Protein AF-A0A563DEP9-F1 (afdb_monomer_lite)

Sequence (230 aa):
MTFEEFRKELIQRVRKTSLNQFIHLYIKAKDWGDILRAFKKTEFYEWSFNQNIIDFDLLNEIPEEEREKENYYNRKAEIKDFKGVLVLLNEAEIVLSQKEDFRCQVVMFGNSKLTAEITDKSMVELEQYHNSEANIGIKNDAFLYATQKNESKSKLISSDFATVRLILDNGSLAEVSILDESFLNSTTLWFSQLVINNPIQALSFSNLKNSINNHKVITKDKSQIIYKNE

Foldseek 3Di:
DDLVVLLVLLLVLCVVQDVDPLSVQSVPDPDPLSVLVSCVVVVCVVVCVVSVSDDLVSVVPHDPVSCVVSQEFADEDEEELDAEEHEYGANYEYEYEHEDQGEYEYEYDHQYEYEYEWEACYEYEYEEDAQYEYEYEYEHNYEYEYEYEHQ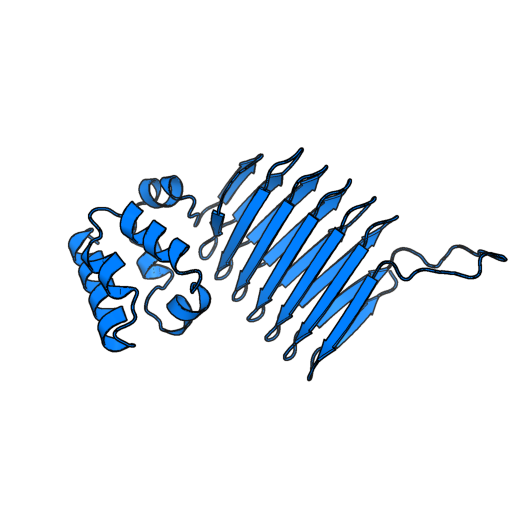YEYEYEYEDCYEYEYEAEHQYEYEYEHYDLYAYEYEYYHQYEYEYEYDDPPDDDPDDPDDDPSYDYHYDDNYYYHYDYD

Structure (mmCIF, N/CA/C/O backbone):
data_AF-A0A563DEP9-F1
#
_entry.id   AF-A0A563DEP9-F1
#
loop_
_atom_site.group_PDB
_atom_site.id
_atom_site.type_symbol
_atom_site.label_atom_id
_atom_site.label_alt_id
_atom_site.label_comp_id
_atom_site.label_asym_id
_atom_site.label_entity_id
_atom_site.label_seq_id
_atom_site.pdbx_PDB_ins_code
_atom_site.Cartn_x
_atom_site.Cartn_y
_atom_site.Cartn_z
_atom_site.occupancy
_atom_site.B_iso_or_equiv
_atom_site.auth_seq_id
_atom_site.auth_comp_id
_atom_site.auth_asym_id
_atom_site.auth_atom_id
_atom_site.pdbx_PDB_model_num
ATOM 1 N N . MET A 1 1 ? 16.771 8.338 -18.517 1.00 88.94 1 MET A N 1
ATOM 2 C CA . MET A 1 1 ? 17.376 7.193 -19.241 1.00 88.94 1 MET A CA 1
ATOM 3 C C . MET A 1 1 ? 16.451 6.763 -20.386 1.00 88.94 1 MET A C 1
ATOM 5 O O . MET A 1 1 ? 15.257 7.026 -20.297 1.00 88.94 1 MET A O 1
ATOM 9 N N . THR A 1 2 ? 16.933 6.134 -21.467 1.00 92.88 2 THR A N 1
ATOM 10 C CA . THR A 1 2 ? 16.030 5.527 -22.476 1.00 92.88 2 THR A CA 1
ATOM 11 C C . THR A 1 2 ? 15.436 4.200 -21.981 1.00 92.88 2 THR A C 1
ATOM 13 O O . THR A 1 2 ? 15.994 3.557 -21.093 1.00 92.88 2 THR A O 1
ATOM 16 N N . PHE A 1 3 ? 14.333 3.739 -22.585 1.00 92.44 3 PHE A N 1
ATOM 17 C CA . PHE A 1 3 ? 13.720 2.444 -22.240 1.00 92.44 3 PHE A CA 1
ATOM 18 C C . PHE A 1 3 ? 14.697 1.266 -22.369 1.00 92.44 3 PHE A C 1
ATOM 20 O O . PHE A 1 3 ? 14.787 0.417 -21.485 1.00 92.44 3 PHE A O 1
ATOM 27 N N . GLU A 1 4 ? 15.465 1.222 -23.457 1.00 93.50 4 GLU A N 1
ATOM 28 C CA . GLU A 1 4 ? 16.400 0.125 -23.717 1.00 93.50 4 GLU A CA 1
ATOM 29 C C . GLU A 1 4 ? 17.573 0.094 -22.733 1.00 93.50 4 GLU A C 1
ATOM 31 O O . GLU A 1 4 ? 17.999 -0.983 -22.312 1.00 93.50 4 GLU A O 1
ATOM 36 N N . GLU A 1 5 ? 18.091 1.261 -22.346 1.00 93.00 5 GLU A N 1
ATOM 37 C CA . GLU A 1 5 ? 19.121 1.376 -21.308 1.00 93.00 5 GLU A CA 1
ATOM 38 C C . GLU A 1 5 ? 18.583 0.913 -19.954 1.00 93.00 5 GLU A C 1
ATOM 40 O O . GLU A 1 5 ? 19.212 0.078 -19.303 1.00 93.00 5 GLU A O 1
ATOM 45 N N . PHE A 1 6 ? 17.381 1.363 -19.588 1.00 92.50 6 PHE A N 1
ATOM 46 C CA . PHE A 1 6 ? 16.720 0.972 -18.347 1.00 92.50 6 PHE A CA 1
ATOM 47 C C . PHE A 1 6 ? 16.506 -0.536 -18.278 1.00 92.50 6 PHE A C 1
ATOM 49 O O . PHE A 1 6 ? 16.866 -1.196 -17.302 1.00 92.50 6 PHE A O 1
ATOM 56 N N . ARG A 1 7 ? 15.944 -1.110 -19.345 1.00 92.38 7 ARG A N 1
ATOM 57 C CA . ARG A 1 7 ? 15.670 -2.543 -19.428 1.00 92.38 7 ARG A CA 1
ATOM 58 C C . ARG A 1 7 ? 16.957 -3.352 -19.284 1.00 92.38 7 ARG A C 1
ATOM 60 O O . ARG A 1 7 ? 16.972 -4.363 -18.583 1.00 92.38 7 ARG A O 1
ATOM 67 N N . LYS A 1 8 ? 18.048 -2.915 -19.923 1.00 92.25 8 LYS A N 1
ATOM 68 C CA . LYS A 1 8 ? 19.362 -3.563 -19.802 1.00 92.25 8 LYS A CA 1
ATOM 69 C C . LYS A 1 8 ? 19.910 -3.479 -18.382 1.00 92.25 8 LYS A C 1
ATOM 71 O O . LYS A 1 8 ? 20.387 -4.502 -17.894 1.00 92.25 8 LYS A O 1
ATOM 76 N N . GLU A 1 9 ? 19.829 -2.321 -17.734 1.00 91.56 9 GLU A N 1
ATOM 77 C CA . GLU A 1 9 ? 20.261 -2.133 -16.344 1.00 91.56 9 GLU A CA 1
ATOM 78 C C . GLU A 1 9 ? 19.504 -3.079 -15.401 1.00 91.56 9 GLU A C 1
ATOM 80 O O . GLU A 1 9 ? 20.117 -3.862 -14.674 1.00 91.56 9 GLU A O 1
ATOM 85 N N . LEU A 1 10 ? 18.173 -3.118 -15.502 1.00 88.19 10 LEU A N 1
ATOM 86 C CA . LEU A 1 10 ? 17.335 -4.007 -14.699 1.00 88.19 10 LEU A CA 1
ATOM 87 C C . LEU A 1 10 ? 17.695 -5.487 -14.910 1.00 88.19 10 LEU A C 1
ATOM 89 O O . LEU A 1 10 ? 17.900 -6.230 -13.950 1.00 88.19 10 LEU A O 1
ATOM 93 N N . ILE A 1 11 ? 17.841 -5.921 -16.167 1.00 88.62 11 ILE A N 1
ATOM 94 C CA . ILE A 1 11 ? 18.264 -7.292 -16.492 1.00 88.62 11 ILE A CA 1
ATOM 95 C C . ILE A 1 11 ? 19.644 -7.590 -15.895 1.00 88.62 11 ILE A C 1
ATOM 97 O O . ILE A 1 11 ? 19.859 -8.686 -15.375 1.00 88.62 11 ILE A O 1
ATOM 101 N N . GLN A 1 12 ? 20.589 -6.648 -15.954 1.00 89.31 12 GLN A N 1
ATOM 102 C CA . GLN A 1 12 ? 21.913 -6.831 -15.360 1.00 89.31 12 GLN A CA 1
ATOM 103 C C . GLN A 1 12 ? 21.845 -6.993 -13.842 1.00 89.31 12 GLN A C 1
ATOM 105 O O . GLN A 1 12 ? 22.517 -7.882 -13.316 1.00 89.31 12 GLN A O 1
ATOM 110 N N . ARG A 1 13 ? 21.028 -6.193 -13.149 1.00 88.75 13 ARG A N 1
ATOM 111 C CA . ARG A 1 13 ? 20.818 -6.316 -11.699 1.00 88.75 13 ARG A CA 1
ATOM 112 C C . ARG A 1 13 ? 20.231 -7.677 -11.339 1.00 88.75 13 ARG A C 1
ATOM 114 O O . ARG A 1 13 ? 20.831 -8.399 -10.548 1.00 88.75 13 ARG A O 1
ATOM 121 N N . VAL A 1 14 ? 19.157 -8.098 -12.017 1.00 84.12 14 VAL A N 1
ATOM 122 C CA . VAL A 1 14 ? 18.556 -9.430 -11.812 1.00 84.12 14 VAL A CA 1
ATOM 123 C C . VAL A 1 14 ? 19.595 -10.538 -12.014 1.00 84.12 14 VAL A C 1
ATOM 125 O O . VAL A 1 14 ? 19.742 -11.398 -11.151 1.00 84.12 14 VAL A O 1
ATOM 128 N N . ARG A 1 15 ? 20.372 -10.500 -13.110 1.00 84.50 15 ARG A N 1
ATOM 129 C CA . ARG A 1 15 ? 21.404 -11.516 -13.404 1.00 84.50 15 ARG A CA 1
ATOM 130 C C . ARG A 1 15 ? 22.455 -11.658 -12.304 1.00 84.50 15 ARG A C 1
ATOM 132 O O . ARG A 1 15 ? 22.982 -12.756 -12.147 1.00 84.50 15 ARG A O 1
ATOM 139 N N . LYS A 1 16 ? 22.794 -10.572 -11.604 1.00 82.88 16 LYS A N 1
ATOM 140 C CA . LYS A 1 16 ? 23.831 -10.559 -10.560 1.00 82.88 16 LYS A CA 1
ATOM 141 C C . LYS A 1 16 ? 23.332 -11.082 -9.212 1.00 82.88 16 LYS A C 1
ATOM 143 O O . LYS A 1 16 ? 24.143 -11.598 -8.453 1.00 82.88 16 LYS A O 1
ATOM 148 N N . THR A 1 17 ? 22.036 -10.979 -8.927 1.00 76.31 17 THR A N 1
ATOM 149 C CA . THR A 1 17 ? 21.458 -11.418 -7.648 1.00 76.31 17 THR A CA 1
ATOM 150 C C . THR A 1 17 ? 21.131 -12.914 -7.653 1.00 76.31 17 THR A C 1
ATOM 152 O O . THR A 1 17 ? 21.587 -13.673 -6.806 1.00 76.31 17 THR A O 1
ATOM 155 N N . SER A 1 18 ? 20.319 -13.356 -8.610 1.00 62.66 18 SER A N 1
ATOM 156 C CA . SER A 1 18 ? 20.005 -14.763 -8.882 1.00 62.66 18 SER A CA 1
ATOM 157 C C . SER A 1 18 ? 19.292 -14.814 -10.229 1.00 62.66 18 SER A C 1
ATOM 159 O O . SER A 1 18 ? 18.571 -13.876 -10.570 1.00 62.66 18 SER A O 1
ATOM 161 N N . LEU A 1 19 ? 19.454 -15.890 -11.010 1.00 56.75 19 LEU A N 1
ATOM 162 C CA . LEU A 1 19 ? 18.659 -16.084 -12.228 1.00 56.75 19 LEU A CA 1
ATOM 163 C C . LEU A 1 19 ? 17.216 -16.431 -11.823 1.00 56.75 19 LEU A C 1
ATOM 165 O O . LEU A 1 19 ? 16.771 -17.570 -11.915 1.00 56.75 19 LEU A O 1
ATOM 169 N N . ASN A 1 20 ? 16.517 -15.443 -11.270 1.00 64.50 20 ASN A N 1
ATOM 170 C CA . ASN A 1 20 ? 15.168 -15.579 -10.777 1.00 64.50 20 ASN A CA 1
ATOM 171 C C . ASN A 1 20 ? 14.257 -15.858 -11.979 1.00 64.50 20 ASN A C 1
ATOM 173 O O . ASN A 1 20 ? 14.447 -15.301 -13.068 1.00 64.50 20 ASN A O 1
ATOM 177 N N . GLN A 1 21 ? 13.245 -16.700 -11.767 1.00 64.38 21 GLN A N 1
ATOM 178 C CA . GLN A 1 21 ? 12.169 -16.953 -12.715 1.00 64.38 21 GLN A CA 1
ATOM 179 C C . GLN A 1 21 ? 11.589 -15.670 -13.323 1.00 64.38 21 GLN A C 1
ATOM 181 O O . GLN A 1 21 ? 11.042 -15.757 -14.404 1.00 64.38 21 GLN A O 1
ATOM 186 N N . PHE A 1 22 ? 11.742 -14.482 -12.733 1.00 71.56 22 PHE A N 1
ATOM 187 C CA . PHE A 1 22 ? 11.200 -13.230 -13.276 1.00 71.56 22 PHE A CA 1
ATOM 188 C C . PHE A 1 22 ? 12.046 -12.535 -14.351 1.00 71.56 22 PHE A C 1
ATOM 190 O O . PHE A 1 22 ? 11.532 -11.648 -15.030 1.00 71.56 22 PHE A O 1
ATOM 197 N N . ILE A 1 23 ? 13.301 -12.943 -14.589 1.00 78.69 23 ILE A N 1
ATOM 198 C CA . ILE A 1 23 ? 14.158 -12.284 -15.597 1.00 78.69 23 ILE A CA 1
ATOM 199 C C . ILE A 1 23 ? 13.527 -12.282 -16.998 1.00 78.69 23 ILE A C 1
ATOM 201 O O . ILE A 1 23 ? 13.671 -11.322 -17.755 1.00 78.69 23 ILE A O 1
ATOM 205 N N . HIS A 1 24 ? 12.781 -13.340 -17.336 1.00 81.94 24 HIS A N 1
ATOM 206 C CA . HIS A 1 24 ? 12.133 -13.459 -18.638 1.00 81.94 24 HIS A CA 1
ATOM 207 C C . HIS A 1 24 ? 11.036 -12.407 -18.854 1.00 81.94 24 HIS A C 1
ATOM 209 O O . HIS A 1 24 ? 10.757 -12.085 -20.008 1.00 81.94 24 HIS A O 1
ATOM 215 N N . LEU A 1 25 ? 10.421 -11.881 -17.783 1.00 83.50 25 LEU A N 1
ATOM 216 C CA . LEU A 1 25 ? 9.420 -10.816 -17.878 1.00 83.50 25 LEU A CA 1
ATOM 217 C C . LEU A 1 25 ? 10.082 -9.532 -18.382 1.00 83.50 25 LEU A C 1
ATOM 219 O O . LEU A 1 25 ? 9.624 -8.941 -19.354 1.00 83.50 25 LEU A O 1
ATOM 223 N N . TYR A 1 26 ? 11.229 -9.176 -17.802 1.00 84.88 26 TYR A N 1
ATOM 224 C CA . TYR A 1 26 ? 11.977 -7.978 -18.178 1.00 84.88 26 TYR A CA 1
ATOM 225 C C . TYR A 1 26 ? 12.649 -8.099 -19.551 1.00 84.88 26 TYR A C 1
ATOM 227 O O . TYR A 1 26 ? 12.685 -7.130 -20.301 1.00 84.88 26 TYR A O 1
ATOM 235 N N . ILE A 1 27 ? 13.120 -9.295 -19.932 1.00 86.69 27 ILE A N 1
ATOM 236 C CA . ILE A 1 27 ? 13.652 -9.549 -21.286 1.00 86.69 27 ILE A CA 1
ATOM 237 C C . ILE A 1 27 ? 12.574 -9.343 -22.360 1.00 86.69 27 ILE A C 1
ATOM 239 O O . ILE A 1 27 ? 12.874 -8.858 -23.450 1.00 86.69 27 ILE A O 1
ATOM 243 N N . LYS A 1 28 ? 11.324 -9.724 -22.072 1.00 87.94 28 LYS A N 1
ATOM 244 C CA . LYS A 1 28 ? 10.206 -9.633 -23.021 1.00 87.94 28 LYS A CA 1
ATOM 245 C C . LYS A 1 28 ? 9.500 -8.277 -23.023 1.00 87.94 28 LYS A C 1
ATOM 247 O O . LYS A 1 28 ? 8.663 -8.074 -23.900 1.00 87.94 28 LYS A O 1
ATOM 252 N N . ALA A 1 29 ? 9.827 -7.386 -22.088 1.00 90.56 29 ALA A N 1
ATOM 253 C CA . ALA A 1 29 ? 9.206 -6.074 -21.984 1.00 90.56 29 ALA A CA 1
ATOM 254 C C . ALA A 1 29 ? 9.452 -5.246 -23.252 1.00 90.56 29 ALA A C 1
ATOM 256 O O . ALA A 1 29 ? 10.594 -5.145 -23.725 1.00 90.56 29 ALA A O 1
ATOM 257 N N . LYS A 1 30 ? 8.376 -4.671 -23.792 1.00 93.38 30 LYS A N 1
ATOM 258 C CA . LYS A 1 30 ? 8.385 -3.827 -24.996 1.00 93.38 30 LYS A CA 1
ATOM 259 C C . LYS A 1 30 ? 8.212 -2.346 -24.684 1.00 93.38 30 LYS A C 1
ATOM 261 O O . LYS A 1 30 ? 8.592 -1.518 -25.505 1.00 93.38 30 LYS A O 1
ATOM 266 N N . ASP A 1 31 ? 7.646 -2.038 -23.526 1.00 93.75 31 ASP A N 1
ATOM 267 C CA . ASP A 1 31 ? 7.379 -0.685 -23.061 1.00 93.75 31 ASP A CA 1
ATOM 268 C C . ASP A 1 31 ? 7.542 -0.570 -21.536 1.00 93.75 31 ASP A C 1
ATOM 270 O O . ASP A 1 31 ? 7.814 -1.547 -20.828 1.00 93.75 31 ASP A O 1
ATOM 274 N N . TRP A 1 32 ? 7.407 0.656 -21.032 1.00 94.12 32 TRP A N 1
ATOM 275 C CA . TRP A 1 32 ? 7.464 0.963 -19.604 1.00 94.12 32 TRP A CA 1
ATOM 276 C C . TRP A 1 32 ? 6.362 0.259 -18.807 1.00 94.12 32 TRP A C 1
ATOM 278 O O . TRP A 1 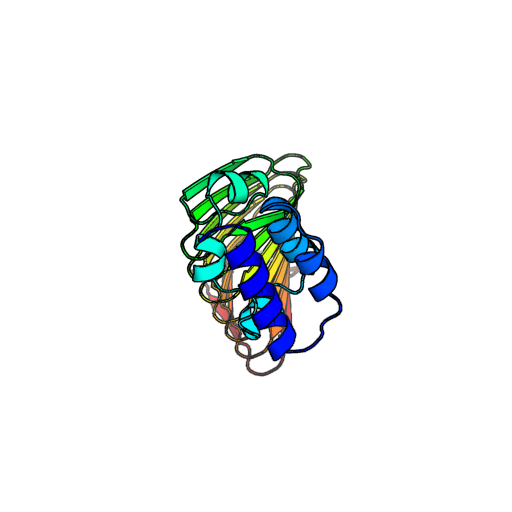32 ? 6.614 -0.219 -17.699 1.00 94.12 32 TRP A O 1
ATOM 288 N N . GLY A 1 33 ? 5.166 0.132 -19.386 1.00 92.00 33 GLY A N 1
ATOM 289 C CA . GLY A 1 33 ? 4.046 -0.566 -18.766 1.00 92.00 33 GLY A CA 1
ATOM 290 C C . GLY A 1 33 ? 4.355 -2.039 -18.490 1.00 92.00 33 GLY A C 1
ATOM 291 O O . GLY A 1 33 ? 4.058 -2.537 -17.409 1.00 92.00 33 GLY A O 1
ATOM 292 N N . ASP A 1 34 ? 5.020 -2.740 -19.411 1.00 90.75 34 ASP A N 1
ATOM 293 C CA . ASP A 1 34 ? 5.438 -4.133 -19.223 1.00 90.75 34 ASP A CA 1
ATOM 294 C C . ASP A 1 34 ? 6.375 -4.299 -18.024 1.00 90.75 34 ASP A C 1
ATOM 296 O O . ASP A 1 34 ? 6.238 -5.262 -17.268 1.00 90.75 34 ASP A O 1
ATOM 300 N N . ILE A 1 35 ? 7.302 -3.357 -17.822 1.00 89.25 35 ILE A N 1
ATOM 301 C CA . ILE A 1 35 ? 8.205 -3.348 -16.663 1.00 89.25 35 ILE A CA 1
ATOM 302 C C . ILE A 1 35 ? 7.405 -3.196 -15.365 1.00 89.25 35 ILE A C 1
ATOM 304 O O . ILE A 1 35 ? 7.578 -3.977 -14.427 1.00 89.25 35 ILE A O 1
ATOM 308 N N . LEU A 1 36 ? 6.508 -2.213 -15.318 1.00 90.00 36 LEU A N 1
ATOM 309 C CA . LEU A 1 36 ? 5.706 -1.896 -14.138 1.00 90.00 36 LEU A CA 1
ATOM 310 C C . LEU A 1 36 ? 4.710 -3.011 -13.792 1.00 90.00 36 LEU A C 1
ATOM 312 O O . LEU A 1 36 ? 4.543 -3.360 -12.620 1.00 90.00 36 LEU A O 1
ATOM 316 N N . ARG A 1 37 ? 4.085 -3.625 -14.800 1.00 88.12 37 ARG A N 1
ATOM 317 C CA . ARG A 1 37 ? 3.211 -4.794 -14.629 1.00 88.12 37 ARG A CA 1
ATOM 318 C C . ARG A 1 37 ? 3.992 -6.030 -14.206 1.00 88.12 37 ARG A C 1
ATOM 320 O O . ARG A 1 37 ? 3.499 -6.795 -13.377 1.00 88.12 37 ARG A O 1
ATOM 327 N N . ALA A 1 38 ? 5.200 -6.231 -14.740 1.00 84.50 38 ALA A N 1
ATOM 328 C CA . ALA A 1 38 ? 6.078 -7.306 -14.292 1.00 84.50 38 ALA A CA 1
ATOM 329 C C . ALA A 1 38 ? 6.384 -7.159 -12.800 1.00 84.50 38 ALA A C 1
ATOM 331 O O . ALA A 1 38 ? 6.241 -8.139 -12.073 1.00 84.50 38 ALA A O 1
ATOM 332 N N . PHE A 1 39 ? 6.697 -5.943 -12.340 1.00 82.06 39 PHE A N 1
ATOM 333 C CA . PHE A 1 39 ? 6.920 -5.670 -10.923 1.00 82.06 39 PHE A CA 1
ATOM 334 C C . PHE A 1 39 ? 5.695 -6.035 -10.071 1.00 82.06 39 PHE A C 1
ATOM 336 O O . PHE A 1 39 ? 5.834 -6.840 -9.148 1.00 82.06 39 PHE A O 1
ATOM 343 N N . LYS A 1 40 ? 4.489 -5.576 -10.451 1.00 82.94 40 LYS A N 1
ATOM 344 C CA . LYS A 1 40 ? 3.250 -5.910 -9.721 1.00 82.94 40 LYS A CA 1
ATOM 345 C C . LYS A 1 40 ? 2.990 -7.405 -9.616 1.00 82.94 40 LYS A C 1
ATOM 347 O O . LYS A 1 40 ? 2.689 -7.923 -8.548 1.00 82.94 40 LYS A O 1
ATOM 352 N N . LYS A 1 41 ? 3.121 -8.103 -10.744 1.00 75.50 41 LYS A N 1
ATOM 353 C CA . LYS A 1 41 ? 2.798 -9.527 -10.865 1.00 75.50 41 LYS A CA 1
ATOM 354 C C . LYS A 1 41 ? 3.690 -10.417 -10.007 1.00 75.50 41 LYS A C 1
ATOM 356 O O . LYS A 1 41 ? 3.327 -11.558 -9.737 1.00 75.50 41 LYS A O 1
ATOM 361 N N . THR A 1 42 ? 4.874 -9.938 -9.638 1.00 64.38 42 THR A N 1
ATOM 362 C CA . THR A 1 42 ? 5.746 -10.738 -8.788 1.00 64.38 42 THR A CA 1
ATOM 363 C C . THR A 1 42 ? 5.219 -10.844 -7.364 1.00 64.38 42 THR A C 1
ATOM 365 O O . THR A 1 42 ? 5.542 -11.834 -6.729 1.00 64.38 42 THR A O 1
ATOM 368 N N . GLU A 1 43 ? 4.463 -9.866 -6.844 1.00 64.12 43 GLU A N 1
ATOM 369 C CA . GLU A 1 43 ? 4.132 -9.750 -5.404 1.00 64.12 43 GLU A CA 1
ATOM 370 C C . GLU A 1 43 ? 5.375 -9.833 -4.478 1.00 64.12 43 GLU A C 1
ATOM 372 O O . GLU A 1 43 ? 5.285 -9.863 -3.256 1.00 64.12 43 GLU A O 1
ATOM 377 N N . PHE A 1 44 ? 6.580 -9.806 -5.058 1.00 69.56 44 PHE A N 1
ATOM 378 C CA . PHE A 1 44 ? 7.878 -9.879 -4.398 1.00 69.56 44 PHE A CA 1
ATOM 379 C C . PHE A 1 44 ? 8.477 -8.479 -4.323 1.00 69.56 44 PHE A C 1
ATOM 381 O O . PHE A 1 44 ? 9.666 -8.278 -4.596 1.00 69.56 44 PHE A O 1
ATOM 388 N N . TYR A 1 45 ? 7.643 -7.494 -3.996 1.00 77.88 45 TYR A N 1
ATOM 389 C CA . TYR A 1 45 ? 8.070 -6.106 -3.949 1.00 77.88 45 TYR A CA 1
ATOM 390 C C . TYR A 1 45 ? 9.198 -5.925 -2.928 1.00 77.88 45 TYR A C 1
ATOM 392 O O . TYR A 1 45 ? 10.282 -5.461 -3.274 1.00 77.88 45 TYR A O 1
ATOM 400 N N . GLU A 1 46 ? 8.979 -6.417 -1.706 1.00 75.12 46 GLU A N 1
ATOM 401 C CA . GLU A 1 46 ? 9.966 -6.417 -0.624 1.00 75.12 46 GLU A CA 1
ATOM 402 C C . GLU A 1 46 ? 11.277 -7.089 -1.036 1.00 75.12 46 GLU A C 1
ATOM 404 O O . GLU A 1 46 ? 12.354 -6.538 -0.834 1.00 75.12 46 GLU A O 1
ATOM 409 N N . TRP A 1 47 ? 11.206 -8.267 -1.658 1.00 79.62 47 TRP A N 1
ATOM 410 C CA . TRP A 1 47 ? 12.404 -8.974 -2.105 1.00 79.62 47 TRP A CA 1
ATOM 411 C C . TRP A 1 47 ? 13.156 -8.184 -3.181 1.00 79.62 47 TRP A C 1
ATOM 413 O O . TRP A 1 47 ? 14.374 -8.057 -3.098 1.00 79.62 47 TRP A O 1
ATOM 423 N N . SER A 1 48 ? 12.452 -7.616 -4.162 1.00 79.94 48 SER A N 1
ATOM 424 C CA . SER A 1 48 ? 13.075 -6.867 -5.262 1.00 79.94 48 SER A CA 1
ATOM 425 C C . SER A 1 48 ? 13.804 -5.617 -4.765 1.00 79.94 48 SER A C 1
ATOM 427 O O . SER A 1 48 ? 14.914 -5.346 -5.232 1.00 79.94 48 SER A O 1
ATOM 429 N N . PHE A 1 49 ? 13.217 -4.912 -3.792 1.00 80.62 49 PHE A N 1
ATOM 430 C CA . PHE A 1 49 ? 13.860 -3.793 -3.101 1.00 80.62 49 PHE A CA 1
ATOM 431 C C . PHE A 1 49 ? 15.035 -4.265 -2.234 1.00 80.62 49 PHE A C 1
ATOM 433 O O . PHE A 1 49 ? 16.142 -3.753 -2.371 1.00 80.62 49 PHE A O 1
ATOM 440 N N . ASN A 1 50 ? 14.858 -5.310 -1.420 1.00 81.31 50 ASN A N 1
ATOM 441 C CA . ASN A 1 50 ? 15.917 -5.841 -0.550 1.00 81.31 50 ASN A CA 1
ATOM 442 C C . ASN A 1 50 ? 17.128 -6.387 -1.324 1.00 81.31 50 ASN A C 1
ATOM 444 O O . ASN A 1 50 ? 18.232 -6.450 -0.789 1.00 81.31 50 ASN A O 1
ATOM 448 N N . GLN A 1 51 ? 16.932 -6.817 -2.571 1.00 82.38 51 GLN A N 1
ATOM 449 C CA . GLN A 1 51 ? 18.002 -7.295 -3.445 1.00 82.38 51 GLN A CA 1
ATOM 450 C C . GLN A 1 51 ? 18.612 -6.201 -4.338 1.00 82.38 51 GLN A C 1
ATOM 452 O O . GLN A 1 51 ? 19.446 -6.524 -5.187 1.00 82.38 51 GLN A O 1
ATOM 457 N N . ASN A 1 52 ? 18.201 -4.935 -4.188 1.00 82.88 52 ASN A N 1
ATOM 458 C CA . ASN A 1 52 ? 18.600 -3.808 -5.044 1.00 82.88 52 ASN A CA 1
ATOM 459 C C . ASN A 1 52 ? 18.364 -4.061 -6.546 1.00 82.88 52 ASN A C 1
ATOM 461 O O . ASN A 1 52 ? 19.063 -3.524 -7.409 1.00 82.88 52 ASN A O 1
ATOM 465 N N . ILE A 1 53 ? 17.388 -4.911 -6.878 1.00 83.06 53 ILE A N 1
ATOM 466 C CA . ILE A 1 53 ? 16.989 -5.149 -8.268 1.00 83.06 53 ILE A CA 1
ATOM 467 C C . ILE A 1 53 ? 16.203 -3.942 -8.766 1.00 83.06 53 ILE A C 1
ATOM 469 O O . ILE A 1 53 ? 16.446 -3.460 -9.870 1.00 83.06 53 ILE A O 1
ATOM 473 N N . ILE A 1 54 ? 15.297 -3.455 -7.922 1.00 81.50 54 ILE A N 1
ATOM 474 C CA . ILE A 1 54 ? 14.535 -2.228 -8.110 1.00 81.50 54 ILE A CA 1
ATOM 475 C C . ILE A 1 54 ? 14.842 -1.320 -6.923 1.00 81.50 54 ILE A C 1
ATOM 477 O O . ILE A 1 54 ? 14.896 -1.780 -5.786 1.00 81.50 54 ILE A O 1
ATOM 481 N N . ASP A 1 55 ? 15.040 -0.041 -7.200 1.00 86.50 55 ASP A N 1
ATOM 482 C CA . ASP A 1 55 ? 15.124 1.019 -6.203 1.00 86.50 55 ASP A CA 1
ATOM 483 C C . ASP A 1 55 ? 14.303 2.228 -6.677 1.00 86.50 55 ASP A C 1
ATOM 485 O O . ASP A 1 55 ? 13.742 2.235 -7.781 1.00 86.50 55 ASP A O 1
ATOM 489 N N . PHE A 1 56 ? 14.169 3.231 -5.809 1.00 85.50 56 PHE A N 1
ATOM 490 C CA . PHE A 1 56 ? 13.380 4.420 -6.118 1.00 85.50 56 PHE A CA 1
ATOM 491 C C . PHE A 1 56 ? 13.978 5.243 -7.252 1.00 85.50 56 PHE A C 1
ATOM 493 O O . PHE A 1 56 ? 13.217 5.735 -8.080 1.00 85.50 56 PHE A O 1
ATOM 500 N N . ASP A 1 57 ? 15.305 5.360 -7.319 1.00 86.38 57 ASP A N 1
ATOM 501 C CA . ASP A 1 57 ? 15.992 6.117 -8.368 1.00 86.38 57 ASP A CA 1
ATOM 502 C C . ASP A 1 57 ? 15.683 5.518 -9.736 1.00 86.38 57 ASP A C 1
ATOM 504 O O . ASP A 1 57 ? 15.266 6.225 -10.651 1.00 86.38 57 ASP A O 1
ATOM 508 N N . LEU A 1 58 ? 15.775 4.191 -9.842 1.00 87.31 58 LEU A N 1
ATOM 509 C CA . LEU A 1 58 ? 15.414 3.460 -11.038 1.00 87.31 58 LEU A CA 1
ATOM 510 C C . LEU A 1 58 ? 13.940 3.709 -11.372 1.00 87.31 58 LEU A C 1
ATOM 512 O O . LEU A 1 58 ? 13.651 4.208 -12.450 1.00 87.31 58 LEU A O 1
ATOM 516 N N . LEU A 1 59 ? 12.986 3.467 -10.467 1.00 88.00 59 LEU A N 1
ATOM 517 C CA . LEU A 1 59 ? 11.563 3.708 -10.776 1.00 88.00 59 LEU A CA 1
ATOM 518 C C . LEU A 1 59 ? 11.250 5.171 -11.140 1.00 88.00 59 LEU A C 1
ATOM 520 O O . LEU A 1 59 ? 10.328 5.422 -11.924 1.00 88.00 59 LEU A O 1
ATOM 524 N N . ASN A 1 60 ? 12.023 6.126 -10.625 1.00 86.69 60 ASN A N 1
ATOM 525 C CA . ASN A 1 60 ? 11.893 7.543 -10.945 1.00 86.69 60 ASN A CA 1
ATOM 526 C C . ASN A 1 60 ? 12.338 7.887 -12.381 1.00 86.69 60 ASN A C 1
ATOM 528 O O . ASN A 1 60 ? 11.806 8.840 -12.949 1.00 86.69 60 ASN A O 1
ATOM 532 N N . GLU A 1 61 ? 13.201 7.079 -13.009 1.00 90.62 61 GLU A N 1
ATOM 533 C CA . GLU A 1 61 ? 13.598 7.230 -14.423 1.00 90.62 61 GLU A CA 1
ATOM 534 C C . GLU A 1 61 ? 12.461 6.942 -15.417 1.00 90.62 61 GLU A C 1
ATOM 536 O O . GLU A 1 61 ? 12.517 7.386 -16.567 1.00 90.62 61 GLU A O 1
ATOM 541 N N . ILE A 1 62 ? 11.434 6.188 -15.007 1.00 92.44 62 ILE A N 1
ATOM 542 C CA . ILE A 1 62 ? 10.258 5.922 -15.846 1.00 92.44 62 ILE A CA 1
ATOM 543 C C . ILE A 1 62 ? 9.464 7.232 -16.010 1.00 92.44 62 ILE A C 1
ATOM 545 O O . ILE A 1 62 ? 9.280 7.948 -15.031 1.00 92.44 62 ILE A O 1
ATOM 549 N N . PRO A 1 63 ? 8.959 7.597 -17.200 1.00 93.25 63 PRO A N 1
ATOM 550 C CA . PRO A 1 63 ? 8.133 8.796 -17.335 1.00 93.25 63 PRO A CA 1
ATOM 551 C C . PRO A 1 63 ? 6.893 8.755 -16.428 1.00 93.25 63 PRO A C 1
ATOM 553 O O . PRO A 1 63 ? 6.254 7.713 -16.292 1.00 93.25 63 PRO A O 1
ATOM 556 N N . GLU A 1 64 ? 6.528 9.893 -15.832 1.00 93.38 64 GLU A N 1
ATOM 557 C CA . GLU A 1 64 ? 5.389 9.986 -14.903 1.00 93.38 64 GLU A CA 1
ATOM 558 C C . GLU A 1 64 ? 4.081 9.494 -15.532 1.00 93.38 64 GLU A C 1
ATOM 560 O O . GLU A 1 64 ? 3.388 8.671 -14.942 1.00 93.38 64 GLU A O 1
ATOM 565 N N . GLU A 1 65 ? 3.797 9.912 -16.766 1.00 93.88 65 GLU A N 1
ATOM 566 C CA . GLU A 1 65 ? 2.598 9.493 -17.498 1.00 93.88 65 GLU A CA 1
ATOM 567 C C . GLU A 1 65 ? 2.509 7.961 -17.636 1.00 93.88 65 GLU A C 1
ATOM 569 O O . GLU A 1 65 ? 1.434 7.375 -17.528 1.00 93.88 65 GLU A O 1
ATOM 574 N N . GLU A 1 66 ? 3.647 7.294 -17.829 1.00 95.31 66 GLU A N 1
ATOM 575 C CA . GLU A 1 66 ? 3.718 5.837 -17.949 1.00 95.31 66 GLU A CA 1
ATOM 576 C C . GLU A 1 66 ? 3.548 5.146 -16.590 1.00 95.31 66 GLU A C 1
ATOM 578 O O . GLU A 1 66 ? 2.887 4.111 -16.502 1.00 95.31 66 GLU A O 1
ATOM 583 N N . ARG A 1 67 ? 4.083 5.739 -15.513 1.00 94.12 67 ARG A N 1
ATOM 584 C CA . ARG A 1 67 ? 3.858 5.264 -14.140 1.00 94.12 67 ARG A CA 1
ATOM 585 C C . ARG A 1 67 ? 2.390 5.334 -13.747 1.00 94.12 67 ARG A C 1
ATOM 587 O O . ARG A 1 67 ? 1.848 4.360 -13.223 1.00 94.12 67 ARG A O 1
ATOM 594 N N . GLU A 1 68 ? 1.740 6.457 -14.018 1.00 94.38 68 GLU A N 1
ATOM 595 C CA . GLU A 1 68 ? 0.366 6.695 -13.582 1.00 94.38 68 GLU A CA 1
ATOM 596 C C . GLU A 1 68 ? -0.661 5.893 -14.378 1.00 94.38 68 GLU A C 1
ATOM 598 O O . GLU A 1 68 ? -1.632 5.420 -13.788 1.00 94.38 68 GLU A O 1
ATOM 603 N N . LYS A 1 69 ? -0.411 5.619 -15.669 1.00 94.44 69 LYS A N 1
ATOM 604 C CA . LYS A 1 69 ? -1.192 4.632 -16.446 1.00 94.44 69 LYS A CA 1
ATOM 605 C C . LYS A 1 69 ? -1.241 3.268 -15.758 1.00 94.44 69 LYS A C 1
ATOM 607 O O . LYS A 1 69 ? -2.248 2.568 -15.822 1.00 94.44 69 LYS A O 1
ATOM 612 N N . GLU A 1 70 ? -0.162 2.915 -15.067 1.00 94.50 70 GLU A N 1
ATOM 613 C CA . GLU A 1 70 ? -0.034 1.689 -14.290 1.00 94.50 70 GLU A CA 1
ATOM 614 C C . GLU A 1 70 ? -0.261 1.904 -12.788 1.00 94.50 70 GLU A C 1
ATOM 616 O O . GLU A 1 70 ? 0.029 1.010 -11.999 1.00 94.50 70 GLU A O 1
ATOM 621 N N . ASN A 1 71 ? -0.824 3.035 -12.354 1.00 95.31 71 ASN A N 1
ATOM 622 C CA . ASN A 1 71 ? -1.159 3.344 -10.957 1.00 95.31 71 ASN A CA 1
ATOM 623 C C . ASN A 1 71 ? 0.030 3.345 -9.977 1.00 95.31 71 ASN A C 1
ATOM 625 O O . ASN A 1 71 ? -0.115 2.960 -8.811 1.00 95.31 71 ASN A O 1
ATOM 629 N N . TYR A 1 72 ? 1.204 3.753 -10.453 1.00 94.81 72 TYR A N 1
ATOM 630 C CA . TYR A 1 72 ? 2.352 4.088 -9.618 1.00 94.81 72 TYR A CA 1
ATOM 631 C C . TYR A 1 72 ? 2.395 5.592 -9.389 1.00 94.81 72 TYR A C 1
ATOM 633 O O . TYR A 1 72 ? 2.384 6.363 -10.346 1.00 94.81 72 TYR A O 1
ATOM 641 N N . TYR A 1 73 ? 2.506 5.999 -8.131 1.00 95.44 73 TYR A N 1
ATOM 642 C CA . TYR A 1 73 ? 2.537 7.402 -7.739 1.00 95.44 73 TYR A CA 1
ATOM 643 C C . TYR A 1 73 ? 3.812 7.695 -6.958 1.00 95.44 73 TYR A C 1
ATOM 645 O O . TYR A 1 73 ? 4.201 6.919 -6.092 1.00 95.44 73 TYR A O 1
ATOM 653 N N . ASN A 1 74 ? 4.444 8.827 -7.253 1.00 94.00 74 ASN A N 1
ATOM 654 C CA . ASN A 1 74 ? 5.555 9.422 -6.497 1.00 94.00 74 ASN A CA 1
ATOM 655 C C . ASN A 1 74 ? 5.290 10.911 -6.203 1.00 94.00 74 ASN A C 1
ATOM 657 O O . ASN A 1 74 ? 6.204 11.688 -5.954 1.00 94.00 74 ASN A O 1
ATOM 661 N N . ARG A 1 75 ? 4.018 11.311 -6.273 1.00 93.50 75 ARG A N 1
ATOM 662 C CA . ARG A 1 75 ? 3.537 12.669 -6.032 1.00 93.50 75 ARG A CA 1
ATOM 663 C C . ARG A 1 75 ? 2.288 12.640 -5.169 1.00 93.50 75 ARG A C 1
ATOM 665 O O . ARG A 1 75 ? 1.762 11.575 -4.837 1.00 93.50 75 ARG A O 1
ATOM 672 N N . LYS A 1 76 ? 1.770 13.829 -4.870 1.00 96.94 76 LYS A N 1
ATOM 673 C CA . LYS A 1 76 ? 0.460 13.969 -4.251 1.00 96.94 76 LYS A CA 1
ATOM 674 C C . LYS A 1 76 ? -0.664 13.680 -5.248 1.00 96.94 76 LYS A C 1
ATOM 676 O O . LYS A 1 76 ? -0.660 14.246 -6.345 1.00 96.94 76 LYS A O 1
ATOM 681 N N . ALA A 1 77 ? -1.638 12.856 -4.868 1.00 96.25 77 ALA A N 1
ATOM 682 C CA . ALA A 1 77 ? -2.855 12.635 -5.651 1.00 96.25 77 ALA A CA 1
ATOM 683 C C . ALA A 1 77 ? -4.065 12.294 -4.767 1.00 96.25 77 ALA A C 1
ATOM 685 O O . ALA A 1 77 ? -3.927 11.835 -3.634 1.00 96.25 77 ALA A O 1
ATOM 686 N N . GLU A 1 78 ? -5.260 12.510 -5.312 1.00 97.94 78 GLU A N 1
ATOM 687 C CA . GLU A 1 78 ? -6.521 12.094 -4.700 1.00 97.94 78 GLU A CA 1
ATOM 688 C C . GLU A 1 78 ? -7.166 11.022 -5.571 1.00 97.94 78 GLU A C 1
ATOM 690 O O . GLU A 1 78 ? -7.287 11.189 -6.785 1.00 97.94 78 GLU A O 1
ATOM 695 N N . ILE A 1 79 ? -7.566 9.916 -4.951 1.00 97.44 79 ILE A N 1
ATOM 696 C CA . ILE A 1 79 ? -8.104 8.744 -5.635 1.00 97.44 79 ILE A CA 1
ATOM 697 C C . ILE A 1 79 ? -9.414 8.353 -4.954 1.00 97.44 79 ILE A C 1
ATOM 699 O O . ILE A 1 79 ? -9.494 8.283 -3.727 1.00 97.44 79 ILE A O 1
ATOM 703 N N . LYS A 1 80 ? -10.455 8.112 -5.752 1.00 97.88 80 LYS A N 1
ATOM 704 C CA . LYS A 1 80 ? -11.791 7.748 -5.270 1.00 97.88 80 LYS A CA 1
ATOM 705 C C . LYS A 1 80 ? -12.245 6.459 -5.925 1.00 97.88 80 LYS A C 1
ATOM 707 O O . LYS A 1 80 ? -12.068 6.316 -7.133 1.00 97.88 80 LYS A O 1
ATOM 712 N N . ASP A 1 81 ? -12.810 5.563 -5.122 1.00 96.94 81 ASP A N 1
ATOM 713 C CA . ASP A 1 81 ? -13.511 4.357 -5.562 1.00 96.94 81 ASP A CA 1
ATOM 714 C C . ASP A 1 81 ? -12.689 3.565 -6.594 1.00 96.94 81 ASP A C 1
ATOM 716 O O . ASP A 1 81 ? -13.111 3.227 -7.701 1.00 96.94 81 ASP A O 1
ATOM 720 N N . PHE A 1 82 ? -11.424 3.330 -6.251 1.00 96.94 82 PHE A N 1
ATOM 721 C CA . PHE A 1 82 ? -10.479 2.658 -7.130 1.00 96.94 82 PHE A CA 1
ATOM 722 C C . PHE A 1 82 ? -10.597 1.138 -7.012 1.00 96.94 82 PHE A C 1
ATOM 724 O O . PHE A 1 82 ? -10.725 0.608 -5.908 1.00 96.94 82 PHE A O 1
ATOM 731 N N . LYS A 1 83 ? -10.489 0.435 -8.148 1.00 96.00 83 LYS A N 1
ATOM 732 C CA . LYS A 1 83 ? -10.397 -1.032 -8.211 1.00 96.00 83 LYS A CA 1
ATOM 733 C C . LYS A 1 83 ? -9.031 -1.446 -8.758 1.00 96.00 83 LYS A C 1
ATOM 735 O O . LYS A 1 83 ? -8.654 -1.028 -9.850 1.00 96.00 83 LYS A O 1
ATOM 740 N N . GLY A 1 84 ? -8.321 -2.306 -8.028 1.00 93.44 84 GLY A N 1
ATOM 741 C CA . GLY A 1 84 ? -7.009 -2.835 -8.426 1.00 93.44 84 GLY A CA 1
ATOM 742 C C . GLY A 1 84 ? -5.898 -2.515 -7.427 1.00 93.44 84 GLY A C 1
ATOM 743 O O . GLY A 1 84 ? -6.159 -2.376 -6.236 1.00 93.44 84 GLY A O 1
ATOM 744 N N . VAL A 1 85 ? -4.660 -2.394 -7.919 1.00 94.69 85 VAL A N 1
ATOM 745 C CA . VAL A 1 85 ? -3.457 -2.179 -7.092 1.00 94.69 85 VAL A CA 1
ATOM 746 C C . VAL A 1 85 ? -2.889 -0.774 -7.297 1.00 94.69 85 VAL A C 1
ATOM 748 O O . VAL A 1 85 ? -2.463 -0.448 -8.412 1.00 94.69 85 VAL A O 1
ATOM 751 N N . LEU A 1 86 ? -2.839 0.016 -6.224 1.00 95.62 86 LEU A N 1
ATOM 752 C CA . LEU A 1 86 ? -2.139 1.299 -6.128 1.00 95.62 86 LEU A CA 1
ATOM 753 C C . LEU A 1 86 ? -0.747 1.078 -5.542 1.00 95.62 86 LEU A C 1
ATOM 755 O O . LEU A 1 86 ? -0.615 0.416 -4.515 1.00 95.62 86 LEU A O 1
ATOM 759 N N . VAL A 1 87 ? 0.282 1.654 -6.162 1.00 94.62 87 VAL A N 1
ATOM 760 C CA . VAL A 1 87 ? 1.649 1.594 -5.633 1.00 94.62 87 VAL A CA 1
ATOM 761 C C . VAL A 1 87 ? 2.151 3.000 -5.340 1.00 94.62 87 VAL A C 1
ATOM 763 O O . VAL A 1 87 ? 2.199 3.854 -6.225 1.00 94.62 87 VAL A O 1
ATOM 766 N N . LEU A 1 88 ? 2.527 3.231 -4.088 1.00 95.44 88 LEU A N 1
ATOM 767 C CA . LEU A 1 88 ? 3.036 4.496 -3.582 1.00 95.44 88 LEU A CA 1
ATOM 768 C C . LEU A 1 88 ? 4.549 4.367 -3.416 1.00 95.44 88 LEU A C 1
ATOM 770 O O . LEU A 1 88 ? 5.044 3.633 -2.558 1.00 95.44 88 LEU A O 1
ATOM 774 N N . LEU A 1 89 ? 5.278 5.065 -4.278 1.00 92.38 89 LEU A N 1
ATOM 775 C CA . LEU A 1 89 ? 6.732 5.152 -4.261 1.00 92.38 89 LEU A CA 1
ATOM 776 C C . LEU A 1 89 ? 7.193 6.213 -3.259 1.00 92.38 89 LEU A C 1
ATOM 778 O O . LEU A 1 89 ? 6.379 6.952 -2.707 1.00 92.38 89 LEU A O 1
ATOM 782 N N . ASN A 1 90 ? 8.505 6.281 -3.020 1.00 87.19 90 ASN A N 1
ATOM 783 C CA . ASN A 1 90 ? 9.092 7.208 -2.057 1.00 87.19 90 ASN A CA 1
ATOM 784 C C . ASN A 1 90 ? 8.549 8.638 -2.252 1.00 87.19 90 ASN A C 1
ATOM 786 O O . ASN A 1 90 ? 8.567 9.146 -3.369 1.00 87.19 90 ASN A O 1
ATOM 790 N N . GLU A 1 91 ? 8.064 9.243 -1.161 1.00 88.50 91 GLU A N 1
ATOM 791 C CA . GLU A 1 91 ? 7.469 10.595 -1.099 1.00 88.50 91 GLU A CA 1
ATOM 792 C C . GLU A 1 91 ? 6.075 10.773 -1.733 1.00 88.50 91 GLU A C 1
ATOM 794 O O . GLU A 1 91 ? 5.530 11.877 -1.714 1.00 88.50 91 GLU A O 1
ATOM 799 N N . ALA A 1 92 ? 5.437 9.709 -2.234 1.00 95.50 92 ALA A N 1
ATOM 800 C CA . ALA A 1 92 ? 4.040 9.782 -2.663 1.00 95.50 92 ALA A CA 1
ATOM 801 C C . ALA A 1 92 ? 3.115 10.152 -1.495 1.00 95.50 92 ALA A C 1
ATOM 803 O O . ALA A 1 92 ? 3.266 9.619 -0.398 1.00 95.50 92 ALA A O 1
ATOM 804 N N . GLU A 1 93 ? 2.111 10.994 -1.745 1.00 97.75 93 GLU A N 1
ATOM 805 C CA . GLU A 1 93 ? 1.087 11.342 -0.753 1.00 97.75 93 GLU A CA 1
ATOM 806 C C . GLU A 1 93 ? -0.308 11.128 -1.349 1.00 97.75 93 GLU A C 1
ATOM 808 O O . GLU A 1 93 ? -0.775 11.917 -2.170 1.00 97.75 93 GLU A O 1
ATOM 813 N N . ILE A 1 94 ? -0.997 10.061 -0.953 1.00 98.12 94 ILE A N 1
ATOM 814 C CA . ILE A 1 94 ? -2.325 9.749 -1.493 1.00 98.12 94 ILE A CA 1
ATOM 815 C C . ILE A 1 94 ? -3.408 10.035 -0.466 1.00 98.12 94 ILE A C 1
ATOM 817 O O . ILE A 1 94 ? -3.324 9.594 0.679 1.00 98.12 94 ILE A O 1
ATOM 821 N N . VAL A 1 95 ? -4.462 10.717 -0.912 1.00 98.50 95 VAL A N 1
ATOM 822 C CA . VAL A 1 95 ? -5.758 10.724 -0.229 1.00 98.50 95 VAL A CA 1
ATOM 823 C C . VAL A 1 95 ? -6.678 9.752 -0.961 1.00 98.50 95 VAL A C 1
ATOM 825 O O . VAL A 1 95 ? -7.004 9.961 -2.129 1.00 98.50 95 VAL A O 1
ATOM 828 N N . LEU A 1 96 ? -7.071 8.676 -0.286 1.00 98.44 96 LEU A N 1
ATOM 829 C CA . LEU A 1 96 ? -7.902 7.607 -0.825 1.00 98.44 96 LEU A CA 1
ATOM 830 C C . LEU A 1 96 ? -9.292 7.642 -0.180 1.00 98.44 96 LEU A C 1
ATOM 832 O O . LEU A 1 96 ? -9.405 7.614 1.041 1.00 98.44 96 LEU A O 1
ATOM 836 N N . SER A 1 97 ? -10.351 7.646 -0.986 1.00 98.31 97 SER A N 1
ATOM 837 C CA . SER A 1 97 ? -11.725 7.438 -0.510 1.00 98.31 97 SER A CA 1
ATOM 838 C C . SER A 1 97 ? -12.306 6.195 -1.176 1.00 98.31 97 SER A C 1
ATOM 840 O O . SER A 1 97 ? -12.251 6.082 -2.398 1.00 98.31 97 SER A O 1
ATOM 842 N N . GLN A 1 98 ? -12.813 5.256 -0.382 1.00 97.62 98 GLN A N 1
ATOM 843 C CA . GLN A 1 98 ? -13.399 3.997 -0.842 1.00 97.62 98 GLN A CA 1
ATOM 844 C C . GLN A 1 98 ? -14.777 3.818 -0.214 1.00 97.62 98 GLN A C 1
ATOM 846 O O . GLN A 1 98 ? -14.907 3.882 1.011 1.00 97.62 98 GLN A O 1
ATOM 851 N N . LYS A 1 99 ? -15.797 3.609 -1.049 1.00 97.25 99 LYS A N 1
ATOM 852 C CA . LYS A 1 99 ? -17.190 3.436 -0.615 1.00 97.25 99 LYS A CA 1
ATOM 853 C C . LYS A 1 99 ? -17.851 2.234 -1.277 1.00 97.25 99 LYS A C 1
ATOM 855 O O . LYS A 1 99 ? -17.240 1.529 -2.077 1.00 97.25 99 LYS A O 1
ATOM 860 N N . GLU A 1 100 ? -19.118 2.009 -0.941 1.00 95.06 100 GLU A N 1
ATOM 861 C CA . GLU A 1 100 ? -19.974 0.988 -1.553 1.00 95.06 100 GLU A CA 1
ATOM 862 C C . GLU A 1 100 ? -19.339 -0.409 -1.554 1.00 95.06 100 GLU A C 1
ATOM 864 O O . GLU A 1 100 ? -19.169 -0.981 -0.488 1.00 95.06 100 GLU A O 1
ATOM 869 N N . ASP A 1 101 ? -19.028 -0.987 -2.717 1.00 94.56 101 ASP A N 1
ATOM 870 C CA . ASP A 1 101 ? -18.452 -2.328 -2.860 1.00 94.56 101 ASP A CA 1
ATOM 871 C C . ASP A 1 101 ? -17.020 -2.325 -3.420 1.00 94.56 101 ASP A C 1
ATOM 873 O O . ASP A 1 101 ? -16.504 -3.372 -3.835 1.00 94.56 101 ASP A O 1
ATOM 877 N N . PHE A 1 102 ? -16.373 -1.156 -3.453 1.00 97.31 102 PHE A N 1
ATOM 878 C CA . PHE A 1 102 ? -15.061 -1.001 -4.064 1.00 97.31 102 PHE A CA 1
ATOM 879 C C . PHE A 1 102 ? -13.961 -1.686 -3.252 1.00 97.31 102 PHE A C 1
ATOM 881 O O . PHE A 1 102 ? -13.992 -1.751 -2.021 1.00 97.31 102 PHE A O 1
ATOM 888 N N . ARG A 1 103 ? -12.986 -2.250 -3.975 1.00 96.31 103 ARG A N 1
ATOM 889 C CA . ARG A 1 103 ? -11.891 -3.034 -3.399 1.00 96.31 103 ARG A CA 1
ATOM 890 C C . ARG A 1 103 ? -10.573 -2.670 -4.049 1.00 96.31 103 ARG A C 1
ATOM 892 O O . ARG A 1 103 ? -10.438 -2.802 -5.270 1.00 96.31 103 ARG A O 1
ATOM 899 N N . CYS A 1 104 ? -9.591 -2.290 -3.243 1.00 97.00 104 CYS A N 1
ATOM 900 C CA . CYS A 1 104 ? -8.243 -2.034 -3.732 1.00 97.00 104 CYS A CA 1
ATOM 901 C C . CYS A 1 104 ? -7.162 -2.578 -2.808 1.00 97.00 104 CYS A C 1
ATOM 903 O O . CYS A 1 104 ? -7.337 -2.650 -1.594 1.00 97.00 104 CYS A O 1
ATOM 905 N N . GLN A 1 105 ? -6.012 -2.870 -3.403 1.00 97.12 105 GLN A N 1
ATOM 906 C CA . GLN A 1 105 ? -4.760 -3.063 -2.691 1.00 97.12 105 GLN A CA 1
ATOM 907 C C . GLN A 1 105 ? -3.929 -1.780 -2.797 1.00 97.12 105 GLN A C 1
ATOM 909 O O . GLN A 1 105 ? -3.860 -1.167 -3.865 1.00 97.12 105 GLN A O 1
ATOM 914 N N . VAL A 1 106 ? -3.285 -1.383 -1.707 1.00 97.44 106 VAL A N 1
ATOM 915 C CA . VAL A 1 106 ? -2.345 -0.266 -1.645 1.00 97.44 106 VAL A CA 1
ATOM 916 C C . VAL A 1 106 ? -1.011 -0.802 -1.150 1.00 97.44 106 VAL A C 1
ATOM 918 O O . VAL A 1 106 ? -0.936 -1.384 -0.072 1.00 97.44 106 VAL A O 1
ATOM 921 N N . VAL A 1 107 ? 0.043 -0.599 -1.932 1.00 95.38 107 VAL A N 1
ATOM 922 C CA . VAL A 1 107 ? 1.403 -1.026 -1.592 1.00 95.38 107 VAL A CA 1
ATOM 923 C C . VAL A 1 107 ? 2.273 0.213 -1.428 1.00 95.38 107 VAL A C 1
ATOM 925 O O . VAL A 1 107 ? 2.391 1.015 -2.354 1.00 95.38 107 VAL A O 1
ATOM 928 N N . MET A 1 108 ? 2.860 0.392 -0.249 1.00 95.81 108 MET A N 1
ATOM 929 C CA . MET A 1 108 ? 3.568 1.606 0.151 1.00 95.81 108 MET A CA 1
ATOM 930 C C . MET A 1 108 ? 5.047 1.340 0.407 1.00 95.81 108 MET A C 1
ATOM 932 O O . MET A 1 108 ? 5.403 0.423 1.148 1.00 95.81 108 MET A O 1
ATOM 936 N N . PHE A 1 109 ? 5.904 2.189 -0.158 1.00 92.25 109 PHE A N 1
ATOM 937 C CA . PHE A 1 109 ? 7.354 2.120 0.006 1.00 92.25 109 PHE A CA 1
ATOM 938 C C . PHE A 1 109 ? 7.951 3.458 0.444 1.00 92.25 109 PHE A C 1
ATOM 940 O O . PHE A 1 109 ? 7.410 4.526 0.151 1.00 92.25 109 PHE A O 1
ATOM 947 N N . GLY A 1 110 ? 9.118 3.397 1.090 1.00 90.94 110 GLY A N 1
ATOM 948 C CA . GLY A 1 110 ? 9.901 4.579 1.458 1.00 90.94 110 GLY A CA 1
ATOM 949 C C . GLY A 1 110 ? 9.130 5.506 2.395 1.00 90.94 110 GLY A C 1
ATOM 950 O O . GLY A 1 110 ? 8.343 5.040 3.206 1.00 90.94 110 GLY A O 1
ATOM 951 N N . ASN A 1 111 ? 9.320 6.815 2.256 1.00 94.44 111 ASN A N 1
ATOM 952 C CA . ASN A 1 111 ? 8.638 7.837 3.058 1.00 94.44 111 ASN A CA 1
ATOM 953 C C . ASN A 1 111 ? 7.244 8.206 2.501 1.00 94.44 111 ASN A C 1
ATOM 955 O O . ASN A 1 111 ? 6.819 9.357 2.607 1.00 94.44 111 ASN A O 1
ATOM 959 N N . SER A 1 112 ? 6.559 7.276 1.826 1.00 96.75 112 SER A N 1
ATOM 960 C CA . SER A 1 112 ? 5.217 7.532 1.288 1.00 96.75 112 SER A CA 1
ATOM 961 C C . SER A 1 112 ? 4.171 7.670 2.392 1.00 96.75 112 SER A C 1
ATOM 963 O O . SER A 1 112 ? 4.292 7.080 3.469 1.00 96.75 112 SER A O 1
ATOM 965 N N . LYS A 1 113 ? 3.122 8.443 2.104 1.00 98.50 113 LYS A N 1
ATOM 966 C CA . LYS A 1 113 ? 2.014 8.712 3.014 1.00 98.50 113 LYS A CA 1
ATOM 967 C C . LYS A 1 113 ? 0.670 8.383 2.387 1.00 98.50 113 LYS A C 1
ATOM 969 O O . LYS A 1 113 ? 0.407 8.705 1.228 1.00 98.50 113 LYS A O 1
ATOM 974 N N . LEU A 1 114 ? -0.203 7.794 3.190 1.00 98.62 114 LEU A N 1
ATOM 975 C CA . LEU A 1 114 ? -1.583 7.499 2.833 1.00 98.62 114 LEU A CA 1
ATOM 976 C C . LEU A 1 114 ? -2.514 8.111 3.873 1.00 98.62 114 LEU A C 1
ATOM 978 O O . LEU A 1 114 ? -2.356 7.874 5.067 1.00 98.62 114 LEU A O 1
ATOM 982 N N . THR A 1 115 ? -3.526 8.832 3.412 1.00 98.75 115 THR A N 1
ATOM 983 C CA . THR A 1 115 ? -4.721 9.138 4.196 1.00 98.75 115 THR A CA 1
ATOM 984 C C . THR A 1 115 ? -5.891 8.430 3.534 1.00 98.75 115 THR A C 1
ATOM 986 O O . THR A 1 115 ? -6.186 8.721 2.378 1.00 98.75 115 THR A O 1
ATOM 989 N N . ALA A 1 116 ? -6.542 7.495 4.222 1.00 98.44 116 ALA A N 1
ATOM 990 C CA . ALA A 1 116 ? -7.623 6.698 3.651 1.00 98.44 116 ALA A CA 1
ATOM 991 C C . ALA A 1 116 ? -8.922 6.811 4.458 1.00 98.44 116 ALA A C 1
ATOM 993 O O . ALA A 1 116 ? -8.911 6.688 5.681 1.00 98.44 116 ALA A O 1
ATOM 994 N N . GLU A 1 117 ? -10.041 6.987 3.761 1.00 98.31 117 GLU A N 1
ATOM 995 C CA . GLU A 1 117 ? -11.393 6.822 4.297 1.00 98.31 117 GLU A CA 1
ATOM 996 C C . GLU A 1 117 ? -12.058 5.620 3.626 1.00 98.31 117 GLU A C 1
ATOM 998 O O . GLU A 1 117 ? -12.212 5.597 2.403 1.00 98.31 117 GLU A O 1
ATOM 1003 N N . ILE A 1 118 ? -12.450 4.630 4.426 1.00 98.12 118 ILE A N 1
ATOM 1004 C CA . ILE A 1 118 ? -13.019 3.360 3.967 1.00 98.12 118 ILE A CA 1
ATOM 1005 C C . ILE A 1 118 ? -14.408 3.216 4.594 1.00 98.12 118 ILE A C 1
ATOM 1007 O O . ILE A 1 118 ? -14.532 3.161 5.820 1.00 98.12 118 ILE A O 1
ATOM 1011 N N . THR A 1 119 ? -15.459 3.208 3.776 1.00 97.56 119 THR A N 1
ATOM 1012 C CA . THR A 1 119 ? -16.849 3.183 4.258 1.00 97.56 119 THR A CA 1
ATOM 1013 C C . THR A 1 119 ? -17.698 2.139 3.553 1.00 97.56 119 THR A C 1
ATOM 1015 O O . THR A 1 119 ? -17.385 1.704 2.444 1.00 97.56 119 THR A O 1
ATOM 1018 N N . ASP A 1 120 ? -18.819 1.787 4.177 1.00 95.31 120 ASP A N 1
ATOM 1019 C CA . ASP A 1 120 ? -19.805 0.843 3.647 1.00 95.31 120 ASP A CA 1
ATOM 1020 C C . ASP A 1 120 ? -19.156 -0.531 3.393 1.00 95.31 120 ASP A C 1
ATOM 1022 O O . ASP A 1 120 ? -18.232 -0.935 4.082 1.00 95.31 120 ASP A O 1
ATOM 1026 N N . LYS A 1 121 ? -19.569 -1.279 2.375 1.00 95.31 121 LYS A N 1
ATOM 1027 C CA . LYS A 1 121 ? -19.048 -2.637 2.125 1.00 95.31 121 LYS A CA 1
ATOM 1028 C C . LYS A 1 121 ? -17.691 -2.649 1.399 1.00 95.31 121 LYS A C 1
ATOM 1030 O O . LYS A 1 121 ? -17.352 -3.649 0.755 1.00 95.31 121 LYS A O 1
ATOM 1035 N N . SER A 1 122 ? -16.940 -1.548 1.456 1.00 97.25 122 SER A N 1
ATOM 1036 C CA . SER A 1 122 ? -15.660 -1.410 0.766 1.00 97.25 122 SER A CA 1
ATOM 1037 C C . SER A 1 122 ? -14.534 -2.125 1.509 1.00 97.25 122 SER A C 1
ATOM 1039 O O . SER A 1 122 ? -14.622 -2.435 2.702 1.00 97.25 122 SER A O 1
ATOM 1041 N N . MET A 1 123 ? -13.467 -2.435 0.773 1.00 97.56 123 MET A N 1
ATOM 1042 C CA . MET A 1 123 ? -12.330 -3.180 1.298 1.00 97.56 123 MET A CA 1
ATOM 1043 C C . MET A 1 123 ? -11.000 -2.607 0.824 1.00 97.56 123 MET A C 1
ATOM 1045 O O . MET A 1 123 ? -10.795 -2.385 -0.370 1.00 97.56 123 MET A O 1
ATOM 1049 N N . VAL A 1 124 ? -10.063 -2.452 1.756 1.00 98.56 124 VAL A N 1
ATOM 1050 C CA . VAL A 1 124 ? -8.675 -2.109 1.436 1.00 98.56 124 VAL A CA 1
ATOM 1051 C C . VAL A 1 124 ? -7.733 -3.174 1.972 1.00 98.56 124 VAL A C 1
ATOM 1053 O O . VAL A 1 124 ? -7.779 -3.534 3.148 1.00 98.56 124 VAL A O 1
ATOM 1056 N N . GLU A 1 125 ? -6.856 -3.656 1.100 1.00 98.12 125 GLU A N 1
ATOM 1057 C CA . GLU A 1 125 ? -5.658 -4.399 1.477 1.00 98.12 125 GLU A CA 1
ATOM 1058 C C . GLU A 1 125 ? -4.470 -3.436 1.453 1.00 98.12 125 GLU A C 1
ATOM 1060 O O . GLU A 1 125 ? -4.253 -2.741 0.468 1.00 98.12 125 GLU A O 1
ATOM 1065 N N . LEU A 1 126 ? -3.714 -3.350 2.539 1.00 97.88 126 LEU A N 1
ATOM 1066 C CA . LEU A 1 126 ? -2.607 -2.420 2.700 1.00 97.88 126 LEU A CA 1
ATOM 1067 C C . LEU A 1 126 ? -1.327 -3.185 3.029 1.00 97.88 126 LEU A C 1
ATOM 1069 O O . LEU A 1 126 ? -1.272 -3.931 4.004 1.00 97.88 126 LEU A O 1
ATOM 1073 N N . GLU A 1 127 ? -0.280 -2.944 2.253 1.00 96.12 127 GLU A N 1
ATOM 1074 C CA . GLU A 1 127 ? 1.069 -3.437 2.510 1.00 96.12 127 GLU A CA 1
ATOM 1075 C C . GLU A 1 127 ? 2.012 -2.250 2.669 1.00 96.12 127 GLU A C 1
ATOM 1077 O O . GLU A 1 127 ? 2.233 -1.487 1.730 1.00 96.12 127 GLU A O 1
ATOM 1082 N N . GLN A 1 128 ? 2.558 -2.083 3.870 1.00 95.62 128 GLN A N 1
ATOM 1083 C CA . GLN A 1 128 ? 3.508 -1.026 4.188 1.00 95.62 128 GLN A CA 1
ATOM 1084 C C . GLN A 1 128 ? 4.902 -1.601 4.380 1.00 95.62 128 GLN A C 1
ATOM 1086 O O . GLN A 1 128 ? 5.109 -2.537 5.156 1.00 95.62 128 GLN A O 1
ATOM 1091 N N . TYR A 1 129 ? 5.861 -0.976 3.709 1.00 92.56 129 TY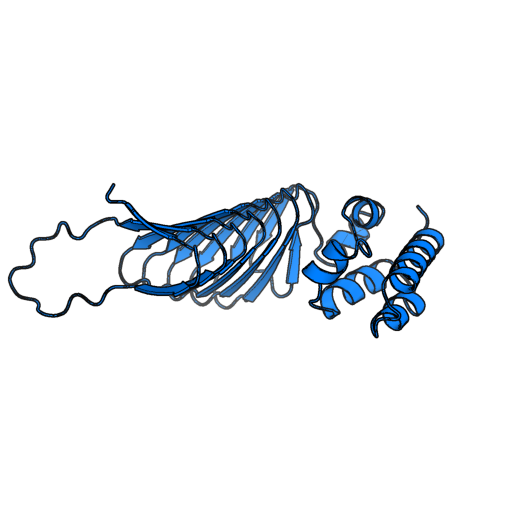R A N 1
ATOM 1092 C CA . TYR A 1 129 ? 7.276 -1.262 3.845 1.00 92.56 129 TYR A CA 1
ATOM 1093 C C . TYR A 1 129 ? 8.044 0.017 4.155 1.00 92.56 129 TYR A C 1
ATOM 1095 O O . TYR A 1 129 ? 7.686 1.107 3.697 1.00 92.56 129 TYR A O 1
ATOM 1103 N N . HIS A 1 130 ? 9.157 -0.150 4.864 1.00 89.12 130 HIS A N 1
ATOM 1104 C CA . HIS A 1 130 ? 10.077 0.925 5.239 1.00 89.12 130 HIS A CA 1
ATOM 1105 C C . HIS A 1 130 ? 9.358 2.007 6.065 1.00 89.12 130 HIS A C 1
ATOM 1107 O O . HIS A 1 130 ? 8.327 1.743 6.670 1.00 89.12 130 HIS A O 1
ATOM 1113 N N . ASN A 1 131 ? 9.860 3.240 6.062 1.00 92.38 131 ASN A N 1
ATOM 1114 C CA . ASN A 1 131 ? 9.340 4.359 6.857 1.00 92.38 131 ASN A CA 1
ATOM 1115 C C . ASN A 1 131 ? 8.000 4.943 6.352 1.00 92.38 131 ASN A C 1
ATOM 1117 O O . ASN A 1 131 ? 7.753 6.138 6.511 1.00 92.38 131 ASN A O 1
ATOM 1121 N N . SER A 1 132 ? 7.150 4.139 5.710 1.00 96.69 132 SER A N 1
ATOM 1122 C CA . SER A 1 132 ? 5.876 4.605 5.159 1.00 96.69 132 SER A CA 1
ATOM 1123 C C . SER A 1 132 ? 4.848 4.829 6.265 1.00 96.69 132 SER A C 1
ATOM 1125 O O . SER A 1 132 ? 4.839 4.125 7.278 1.00 96.69 132 SER A O 1
ATOM 1127 N N . GLU A 1 133 ? 3.962 5.806 6.071 1.00 98.38 133 GLU A N 1
ATOM 1128 C CA . GLU A 1 133 ? 3.006 6.247 7.091 1.00 98.38 133 GLU A CA 1
ATOM 1129 C C . GLU A 1 133 ? 1.562 6.234 6.570 1.00 98.38 133 GLU A C 1
ATOM 1131 O O . GLU A 1 133 ? 1.266 6.799 5.519 1.00 98.38 133 GLU A O 1
ATOM 1136 N N . ALA A 1 134 ? 0.633 5.633 7.316 1.00 98.62 134 ALA A N 1
ATOM 1137 C CA . ALA A 1 134 ? -0.781 5.574 6.937 1.00 98.62 134 ALA A CA 1
ATOM 1138 C C . ALA A 1 134 ? -1.707 6.109 8.041 1.00 98.62 134 ALA A C 1
ATOM 1140 O O . ALA A 1 134 ? -1.625 5.680 9.187 1.00 98.62 134 ALA A O 1
ATOM 1141 N N . ASN A 1 135 ? -2.632 7.000 7.695 1.00 98.56 135 ASN A N 1
ATOM 1142 C CA . ASN A 1 135 ? -3.727 7.453 8.554 1.00 98.56 135 ASN A CA 1
ATOM 1143 C C . ASN A 1 135 ? -5.049 6.964 7.958 1.00 98.56 135 ASN A C 1
ATOM 1145 O O . ASN A 1 135 ? -5.387 7.335 6.836 1.00 98.56 135 ASN A O 1
ATOM 1149 N N . ILE A 1 136 ? -5.790 6.122 8.676 1.00 98.50 136 ILE A N 1
ATOM 1150 C CA . ILE A 1 136 ? -6.953 5.426 8.117 1.00 98.50 136 ILE A CA 1
ATOM 1151 C C . ILE A 1 136 ? -8.163 5.593 9.028 1.00 98.50 136 ILE A C 1
ATOM 1153 O O . ILE A 1 136 ? -8.117 5.229 10.203 1.00 98.50 136 ILE A O 1
ATOM 1157 N N . GLY A 1 137 ? -9.250 6.109 8.463 1.00 97.81 137 GLY A N 1
ATOM 1158 C CA . GLY A 1 137 ? -10.585 6.043 9.043 1.00 97.81 137 GLY A CA 1
ATOM 1159 C C . GLY A 1 137 ? -11.388 4.933 8.372 1.00 97.81 137 GLY A C 1
ATOM 1160 O O . GLY A 1 137 ? -11.508 4.916 7.147 1.00 97.81 137 GLY A O 1
ATOM 1161 N N . ILE A 1 138 ? -11.947 4.019 9.162 1.00 97.31 138 ILE A N 1
ATOM 1162 C CA . ILE A 1 138 ? -12.785 2.920 8.677 1.00 97.31 138 ILE A CA 1
ATOM 1163 C C . ILE A 1 138 ? -14.105 2.855 9.451 1.00 97.31 138 ILE A C 1
ATOM 1165 O O . ILE A 1 138 ? -14.112 2.949 10.676 1.00 97.31 138 ILE A O 1
ATOM 1169 N N . LYS A 1 139 ? -15.224 2.720 8.733 1.00 95.19 139 LYS A N 1
ATOM 1170 C CA . LYS A 1 139 ? -16.575 2.696 9.319 1.00 95.19 139 LYS A CA 1
ATOM 1171 C C . LYS A 1 139 ? -17.578 1.914 8.471 1.00 95.19 139 LYS A C 1
ATOM 1173 O O . LYS A 1 139 ? -17.316 1.666 7.300 1.00 95.19 139 LYS A O 1
ATOM 1178 N N . ASN A 1 140 ? -18.750 1.624 9.037 1.00 89.94 140 ASN A N 1
ATOM 1179 C CA . ASN A 1 140 ? -19.919 1.015 8.377 1.00 89.94 140 ASN A CA 1
ATOM 1180 C C . ASN A 1 140 ? -19.619 -0.279 7.593 1.00 89.94 140 ASN A C 1
ATOM 1182 O O . ASN A 1 140 ? -19.433 -0.186 6.396 1.00 89.94 140 ASN A O 1
ATOM 1186 N N . ASP A 1 141 ? -19.616 -1.475 8.189 1.00 92.69 141 ASP A N 1
ATOM 1187 C CA . ASP A 1 141 ? -19.391 -2.775 7.497 1.00 92.69 141 ASP A CA 1
ATOM 1188 C C . ASP A 1 141 ? -18.074 -2.919 6.688 1.00 92.69 141 ASP A C 1
ATOM 1190 O O . ASP A 1 141 ? -17.829 -3.968 6.082 1.00 92.69 141 ASP A O 1
ATOM 1194 N N . ALA A 1 142 ? -17.215 -1.899 6.674 1.00 97.38 142 ALA A N 1
ATOM 1195 C CA . ALA A 1 142 ? -15.995 -1.882 5.884 1.00 97.38 142 ALA A CA 1
ATOM 1196 C C . ALA A 1 142 ? -14.934 -2.845 6.418 1.00 97.38 142 ALA A C 1
ATOM 1198 O O . ALA A 1 142 ? -14.887 -3.169 7.611 1.00 97.38 142 ALA A O 1
ATOM 1199 N N . PHE A 1 143 ? -14.020 -3.249 5.531 1.00 97.81 143 PHE A N 1
ATOM 1200 C CA . PHE A 1 143 ? -12.927 -4.157 5.869 1.00 97.81 143 PHE A CA 1
ATOM 1201 C C . PHE A 1 143 ? -11.544 -3.585 5.531 1.00 97.81 143 PHE A C 1
ATOM 1203 O O . PHE A 1 143 ? -11.273 -3.188 4.398 1.00 97.81 143 PHE A O 1
ATOM 1210 N N . LEU A 1 144 ? -10.629 -3.622 6.501 1.00 98.19 144 LEU A N 1
ATOM 1211 C CA . LEU A 1 144 ? -9.208 -3.341 6.295 1.00 98.19 144 LEU A CA 1
ATOM 1212 C C . LEU A 1 144 ? -8.385 -4.588 6.601 1.00 98.19 144 LEU A C 1
ATOM 1214 O O . LEU A 1 144 ? -8.451 -5.127 7.704 1.00 98.19 144 LEU A O 1
ATOM 1218 N N . TYR A 1 145 ? -7.544 -4.994 5.656 1.00 98.19 145 TYR A N 1
ATOM 1219 C CA . TYR A 1 145 ? -6.437 -5.912 5.898 1.00 98.19 145 TYR A CA 1
ATOM 1220 C C . TYR A 1 145 ? -5.127 -5.155 5.745 1.00 98.19 145 TYR A C 1
ATOM 1222 O O . TYR A 1 145 ? -4.827 -4.693 4.655 1.00 98.19 145 TYR A O 1
ATOM 1230 N N . ALA A 1 146 ? -4.334 -5.036 6.803 1.00 97.81 146 ALA A N 1
ATOM 1231 C CA . ALA A 1 146 ? -3.073 -4.310 6.768 1.00 97.81 146 ALA A CA 1
ATOM 1232 C C . ALA A 1 146 ? -1.903 -5.189 7.223 1.00 97.81 146 ALA A C 1
ATOM 1234 O O . ALA A 1 146 ? -1.972 -5.847 8.262 1.00 97.81 146 ALA A O 1
ATOM 1235 N N . THR A 1 147 ? -0.815 -5.169 6.457 1.00 96.75 147 THR A N 1
ATOM 1236 C CA . THR A 1 147 ? 0.488 -5.736 6.814 1.00 96.75 147 THR A CA 1
ATOM 1237 C C . THR A 1 147 ? 1.520 -4.617 6.848 1.00 96.75 147 THR A C 1
ATOM 1239 O O . THR A 1 147 ? 1.638 -3.854 5.894 1.00 96.75 147 THR A O 1
ATOM 1242 N N . GLN A 1 148 ? 2.263 -4.518 7.945 1.00 95.88 148 GLN A N 1
ATOM 1243 C CA . GLN A 1 148 ? 3.219 -3.446 8.211 1.00 95.88 148 GLN A CA 1
ATOM 1244 C C . GLN A 1 148 ? 4.579 -4.034 8.543 1.00 95.88 148 GLN A C 1
ATOM 1246 O O . GLN A 1 148 ? 4.668 -4.952 9.359 1.00 95.88 148 GLN A O 1
ATOM 1251 N N . LYS A 1 149 ? 5.625 -3.517 7.898 1.00 93.12 149 LYS A N 1
ATOM 1252 C CA . LYS A 1 149 ? 6.995 -4.003 8.037 1.00 93.12 149 LYS A CA 1
ATOM 1253 C C . LYS A 1 149 ? 8.004 -2.864 8.035 1.00 93.12 149 LYS A C 1
ATOM 1255 O O . LYS A 1 149 ? 7.791 -1.830 7.409 1.00 93.12 149 LYS A O 1
ATOM 1260 N N . ASN A 1 150 ? 9.175 -3.136 8.606 1.00 90.19 150 ASN A N 1
ATOM 1261 C CA . ASN A 1 150 ? 10.390 -2.329 8.458 1.00 90.19 150 ASN A CA 1
ATOM 1262 C C . ASN A 1 150 ? 10.188 -0.877 8.924 1.00 90.19 150 ASN A C 1
ATOM 1264 O O . ASN A 1 150 ? 10.362 0.044 8.138 1.00 90.19 150 ASN A O 1
ATOM 1268 N N . GLU A 1 151 ? 9.818 -0.680 10.191 1.00 91.88 151 GLU A N 1
ATOM 1269 C CA . GLU A 1 151 ? 9.629 0.653 10.806 1.00 91.88 151 GLU A CA 1
ATOM 1270 C C . GLU A 1 151 ? 8.454 1.488 10.249 1.00 91.88 151 GLU A C 1
ATOM 1272 O O . GLU A 1 151 ? 8.289 2.654 10.618 1.00 91.88 151 GLU A O 1
ATOM 1277 N N . SER A 1 152 ? 7.583 0.891 9.427 1.00 96.44 152 SER A N 1
ATOM 1278 C CA . SER A 1 152 ? 6.367 1.550 8.939 1.00 96.44 152 SER A CA 1
ATOM 1279 C C . SER A 1 152 ? 5.418 1.906 10.078 1.00 96.44 152 SER A C 1
ATOM 1281 O O . SER A 1 152 ? 5.329 1.175 11.074 1.00 96.44 152 SER A O 1
ATOM 1283 N N . LYS A 1 153 ? 4.651 2.984 9.902 1.00 97.94 153 LYS A N 1
ATOM 1284 C CA . LYS A 1 153 ? 3.748 3.508 10.929 1.00 97.94 153 LYS A CA 1
ATOM 1285 C C . LYS A 1 153 ? 2.317 3.617 10.438 1.00 97.94 153 LYS A C 1
ATOM 1287 O O . LYS A 1 153 ? 2.062 3.923 9.273 1.00 97.94 153 LYS A O 1
ATOM 1292 N N . SER A 1 154 ? 1.368 3.443 11.348 1.00 97.81 154 SER A N 1
ATOM 1293 C CA . SER A 1 154 ? -0.028 3.752 11.061 1.00 97.81 154 SER A CA 1
ATOM 1294 C C . SER A 1 154 ? -0.795 4.312 12.248 1.00 97.81 154 SER A C 1
ATOM 1296 O O . SER A 1 154 ? -0.492 4.009 13.403 1.00 97.81 154 SER A O 1
ATOM 1298 N N . LYS A 1 155 ? -1.823 5.100 11.936 1.00 97.81 155 LYS A N 1
ATOM 1299 C CA . LYS A 1 155 ? -2.897 5.483 12.850 1.00 97.81 155 LYS A CA 1
ATOM 1300 C C . LYS A 1 155 ? -4.226 5.042 12.261 1.00 97.81 155 LYS A C 1
ATOM 1302 O O . LYS A 1 155 ? -4.545 5.399 11.128 1.00 97.81 155 LYS A O 1
ATOM 1307 N N . LEU A 1 156 ? -4.988 4.270 13.022 1.00 96.81 156 LEU A N 1
ATOM 1308 C CA . LEU A 1 156 ? -6.240 3.661 12.592 1.00 96.81 156 LEU A CA 1
ATOM 1309 C C . LEU A 1 156 ? -7.360 4.095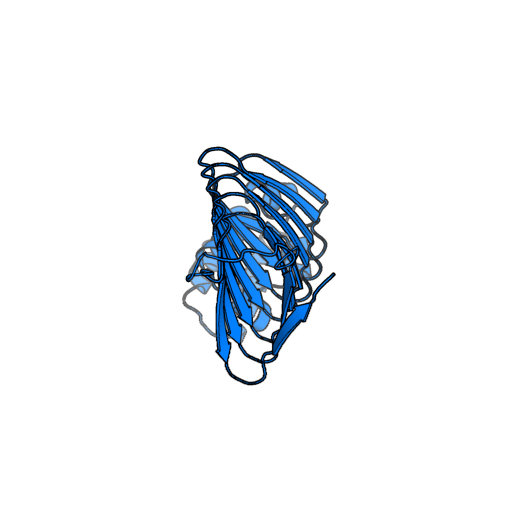 13.539 1.00 96.81 156 LEU A C 1
ATOM 1311 O O . LEU A 1 156 ? -7.240 3.942 14.752 1.00 96.81 156 LEU A O 1
ATOM 1315 N N . ILE A 1 157 ? -8.455 4.607 12.988 1.00 95.56 157 ILE A N 1
ATOM 1316 C CA . ILE A 1 157 ? -9.694 4.863 13.726 1.00 95.56 157 ILE A CA 1
ATOM 1317 C C . ILE A 1 157 ? -10.778 4.009 13.085 1.00 95.56 157 ILE A C 1
ATOM 1319 O O . ILE A 1 157 ? -11.059 4.158 11.897 1.00 95.56 157 ILE A O 1
ATOM 1323 N N . SER A 1 158 ? -11.359 3.112 13.873 1.00 93.25 158 SER A N 1
ATOM 1324 C CA . SER A 1 158 ? -12.390 2.173 13.445 1.00 93.25 158 SER A CA 1
ATOM 1325 C C . SER A 1 158 ? -13.670 2.422 14.234 1.00 93.25 158 SER A C 1
ATOM 1327 O O . SER A 1 158 ? -13.603 2.507 15.457 1.00 93.25 158 SER A O 1
ATOM 1329 N N . SER A 1 159 ? -14.814 2.544 13.562 1.00 92.00 159 SER A N 1
ATOM 1330 C CA . SER A 1 159 ? -16.130 2.741 14.192 1.00 92.00 159 SER A CA 1
ATOM 1331 C C . SER A 1 159 ? -17.218 1.889 13.545 1.00 92.00 159 SER A C 1
ATOM 1333 O O . SER A 1 159 ? -17.000 1.270 12.499 1.00 92.00 159 SER A O 1
ATOM 1335 N N . ASP A 1 160 ? -18.401 1.871 14.163 1.00 88.50 160 ASP A N 1
ATOM 1336 C CA . ASP A 1 160 ? -19.559 1.091 13.705 1.00 88.50 160 ASP A CA 1
ATOM 1337 C C . ASP A 1 160 ? -19.216 -0.404 13.540 1.00 88.50 160 ASP A C 1
ATOM 1339 O O . ASP A 1 160 ? -18.352 -0.914 14.237 1.00 88.50 160 ASP A O 1
ATOM 1343 N N . PHE A 1 161 ? -19.854 -1.140 12.627 1.00 90.06 161 PHE A N 1
ATOM 1344 C CA . PHE A 1 161 ? -19.593 -2.575 12.405 1.00 90.06 161 PHE A CA 1
ATOM 1345 C C . PHE A 1 161 ? -18.341 -2.858 11.532 1.00 90.06 161 PHE A C 1
ATOM 1347 O O . PHE A 1 161 ? -18.273 -3.846 10.799 1.00 90.06 161 PHE A O 1
ATOM 1354 N N . ALA A 1 162 ? -17.342 -1.969 11.551 1.00 94.12 162 ALA A N 1
ATOM 1355 C CA . ALA A 1 162 ? -16.115 -2.125 10.767 1.00 94.12 162 ALA A CA 1
ATOM 1356 C C . ALA A 1 162 ? -15.219 -3.263 11.283 1.00 94.12 162 ALA A C 1
ATOM 1358 O O . ALA A 1 162 ? -15.177 -3.565 12.475 1.00 94.12 162 ALA A O 1
ATOM 1359 N N . THR A 1 163 ? -14.441 -3.873 10.386 1.00 95.31 163 THR A N 1
ATOM 1360 C CA . THR A 1 163 ? -13.493 -4.938 10.733 1.00 95.31 163 THR A CA 1
ATOM 1361 C C . THR A 1 163 ? -12.080 -4.607 10.265 1.00 95.31 163 THR A C 1
ATOM 1363 O O . THR A 1 163 ? -11.829 -4.360 9.086 1.00 95.31 163 THR A O 1
ATOM 1366 N N . VAL A 1 164 ? -11.126 -4.692 11.190 1.00 96.50 164 VAL A N 1
ATOM 1367 C CA . VAL A 1 164 ? -9.699 -4.488 10.940 1.00 96.50 164 VAL A CA 1
ATOM 1368 C C . VAL A 1 164 ? -8.935 -5.774 11.217 1.00 96.50 164 VAL A C 1
ATOM 1370 O O . VAL A 1 164 ? -8.979 -6.329 12.315 1.00 96.50 164 VAL A O 1
ATOM 1373 N N . ARG A 1 165 ? -8.161 -6.227 10.234 1.00 96.75 165 ARG A N 1
ATOM 1374 C CA . ARG A 1 165 ? -7.120 -7.235 10.404 1.00 96.75 165 ARG A CA 1
ATOM 1375 C C . ARG A 1 165 ? -5.749 -6.598 10.225 1.00 96.75 165 ARG A C 1
ATOM 1377 O O . ARG A 1 165 ? -5.487 -5.997 9.192 1.00 96.75 165 ARG A O 1
ATOM 1384 N N . LEU A 1 166 ? -4.867 -6.786 11.202 1.00 96.12 166 LEU A N 1
ATOM 1385 C CA . LEU A 1 166 ? -3.567 -6.122 11.250 1.00 96.12 166 LEU A CA 1
ATOM 1386 C C . LEU A 1 166 ? -2.426 -7.108 11.527 1.00 96.12 166 LEU A C 1
ATOM 1388 O O . LEU A 1 166 ? -2.465 -7.873 12.488 1.00 96.12 166 LEU A O 1
ATOM 1392 N N . ILE A 1 167 ? -1.383 -7.078 10.708 1.00 96.06 167 ILE A N 1
ATOM 1393 C CA . ILE A 1 167 ? -0.146 -7.830 10.918 1.00 96.06 167 ILE A CA 1
ATOM 1394 C C . ILE A 1 167 ? 0.993 -6.826 11.022 1.00 96.06 167 ILE A C 1
ATOM 1396 O O . ILE A 1 167 ? 1.240 -6.075 10.083 1.00 96.06 167 ILE A O 1
ATOM 1400 N N . LEU A 1 168 ? 1.674 -6.820 12.163 1.00 95.38 168 LEU A N 1
ATOM 1401 C CA . LEU A 1 168 ? 2.804 -5.943 12.443 1.00 95.38 168 LEU A CA 1
ATOM 1402 C C . LEU A 1 168 ? 4.082 -6.768 12.530 1.00 95.38 168 LEU A C 1
ATOM 1404 O O . LEU A 1 168 ? 4.107 -7.794 13.213 1.00 95.38 168 LEU A O 1
ATOM 1408 N N . ASP A 1 169 ? 5.136 -6.315 11.866 1.00 93.56 169 ASP A N 1
ATOM 1409 C CA . ASP A 1 169 ? 6.409 -7.013 11.781 1.00 93.56 169 ASP A CA 1
ATOM 1410 C C . ASP A 1 169 ? 7.592 -6.037 11.724 1.00 93.56 169 ASP A C 1
ATOM 1412 O O . ASP A 1 169 ? 7.475 -4.881 11.320 1.00 93.56 169 ASP A O 1
ATOM 1416 N N . ASN A 1 170 ? 8.754 -6.528 12.139 1.00 90.50 170 ASN A N 1
ATOM 1417 C CA . ASN A 1 170 ? 10.055 -5.881 12.022 1.00 90.50 170 ASN A CA 1
ATOM 1418 C C . ASN A 1 170 ? 10.063 -4.383 12.392 1.00 90.50 170 ASN A C 1
ATOM 1420 O O . ASN A 1 170 ? 10.286 -3.508 11.552 1.00 90.50 170 ASN A O 1
ATOM 1424 N N . GLY A 1 171 ? 9.779 -4.090 13.663 1.00 89.88 171 GLY A N 1
ATOM 1425 C CA . GLY A 1 171 ? 9.833 -2.729 14.211 1.00 89.88 171 GLY A CA 1
ATOM 1426 C C . GLY A 1 171 ? 8.702 -1.790 13.774 1.00 89.88 171 GLY A C 1
ATOM 1427 O O . GLY A 1 171 ? 8.750 -0.608 14.106 1.00 89.88 171 GLY A O 1
ATOM 1428 N N . SER A 1 172 ? 7.682 -2.275 13.057 1.00 95.75 172 SER A N 1
ATOM 1429 C CA . SER A 1 172 ? 6.518 -1.459 12.690 1.00 95.75 172 SER A CA 1
ATOM 1430 C C . SER A 1 172 ? 5.692 -1.021 13.908 1.00 95.75 172 SER A C 1
ATOM 1432 O O . SER A 1 172 ? 5.610 -1.745 14.906 1.00 95.75 172 SER A O 1
ATOM 1434 N N . LEU A 1 173 ? 5.001 0.115 13.792 1.00 96.88 173 LEU A N 1
ATOM 1435 C CA . LEU A 1 173 ? 4.152 0.688 14.842 1.00 96.88 173 LEU A CA 1
ATOM 1436 C C . LEU A 1 173 ? 2.739 0.983 14.324 1.00 96.88 173 LEU A C 1
ATOM 1438 O O . LEU A 1 173 ? 2.574 1.681 13.327 1.00 96.88 173 LEU A O 1
ATOM 1442 N N . ALA A 1 174 ? 1.717 0.558 15.062 1.00 97.12 174 ALA A N 1
ATOM 1443 C CA . ALA A 1 174 ? 0.338 0.971 14.811 1.00 97.12 174 ALA A CA 1
ATOM 1444 C C . ALA A 1 174 ? -0.314 1.556 16.063 1.00 97.12 174 ALA A C 1
ATOM 1446 O O . ALA A 1 174 ? -0.243 0.955 17.133 1.00 97.12 174 ALA A O 1
ATOM 1447 N N . GLU A 1 175 ? -0.986 2.694 15.913 1.00 96.06 175 GLU A N 1
ATOM 1448 C CA . GLU A 1 175 ? -1.889 3.271 16.912 1.00 96.06 175 GLU A CA 1
ATOM 1449 C C . GLU A 1 175 ? -3.334 3.056 16.457 1.00 96.06 175 GLU A C 1
ATOM 1451 O O . GLU A 1 175 ? -3.691 3.448 15.349 1.00 96.06 175 GLU A O 1
ATOM 1456 N N . VAL A 1 176 ? -4.167 2.421 17.280 1.00 94.31 176 VAL A N 1
ATOM 1457 C CA . VAL A 1 176 ? -5.525 2.015 16.895 1.00 94.31 176 VAL A CA 1
ATOM 1458 C C . VAL A 1 176 ? -6.541 2.480 17.925 1.00 94.31 176 VAL A C 1
ATOM 1460 O O . VAL A 1 176 ? -6.441 2.114 19.093 1.00 94.31 176 VAL A O 1
ATOM 1463 N N . SER A 1 177 ? -7.548 3.222 17.476 1.00 92.06 177 SER A N 1
ATOM 1464 C CA . SER A 1 177 ? -8.751 3.544 18.243 1.00 92.06 177 SER A CA 1
ATOM 1465 C C . SER A 1 177 ? -9.914 2.700 17.726 1.00 92.06 177 SER A C 1
ATOM 1467 O O . SER A 1 177 ? -10.277 2.802 16.553 1.00 92.06 177 SER A O 1
ATOM 1469 N N . ILE A 1 178 ? -10.479 1.857 18.591 1.00 87.94 178 ILE A N 1
ATOM 1470 C CA . ILE A 1 178 ? -11.617 0.980 18.276 1.00 87.94 178 ILE A CA 1
ATOM 1471 C C . ILE A 1 178 ? -12.851 1.553 18.968 1.00 87.94 178 ILE A C 1
ATOM 1473 O O . ILE A 1 178 ? -12.889 1.627 20.195 1.00 87.94 178 ILE A O 1
ATOM 1477 N N . LEU A 1 179 ? -13.829 1.987 18.179 1.00 87.69 179 LEU A N 1
ATOM 1478 C CA . LEU A 1 179 ? -15.082 2.585 18.630 1.00 87.69 179 LEU A CA 1
ATOM 1479 C C . LEU A 1 179 ? -16.254 1.631 18.356 1.00 87.69 179 LEU A C 1
ATOM 1481 O O . LEU A 1 179 ? -16.179 0.784 17.461 1.00 87.69 179 LEU A O 1
ATOM 1485 N N . ASP A 1 180 ? -17.341 1.812 19.105 1.00 84.56 180 ASP A N 1
ATOM 1486 C CA . ASP A 1 180 ? -18.639 1.156 18.901 1.00 84.56 180 ASP A CA 1
ATOM 1487 C C . ASP A 1 180 ? -18.551 -0.381 18.777 1.00 84.56 180 ASP A C 1
ATOM 1489 O O . ASP A 1 180 ? -17.975 -1.045 19.641 1.00 84.56 180 ASP A O 1
ATOM 1493 N N . GLU A 1 181 ? -19.142 -0.957 17.726 1.00 84.88 181 GLU A N 1
ATOM 1494 C CA . GLU A 1 181 ? -19.191 -2.401 17.451 1.00 84.88 181 GLU A CA 1
ATOM 1495 C C . GLU A 1 181 ? -18.011 -2.898 16.598 1.00 84.88 181 GLU A C 1
ATOM 1497 O O . GLU A 1 181 ? -18.020 -4.038 16.126 1.00 84.88 181 GLU A O 1
ATOM 1502 N N . SER A 1 182 ? -16.992 -2.062 16.383 1.00 88.25 182 SER A N 1
ATOM 1503 C CA . SER A 1 182 ? -15.942 -2.389 15.423 1.00 88.25 182 SER A CA 1
ATOM 1504 C C . SER A 1 182 ? -14.958 -3.396 15.997 1.00 88.25 182 SER A C 1
ATOM 1506 O O . SER A 1 182 ? -14.756 -3.465 17.207 1.00 88.25 182 SER A O 1
ATOM 1508 N N . PHE A 1 183 ? -14.342 -4.204 15.135 1.00 90.94 183 PHE A N 1
ATOM 1509 C CA . PHE A 1 183 ? -13.528 -5.334 15.567 1.00 90.94 183 PHE A CA 1
ATOM 1510 C C . PHE A 1 183 ? -12.087 -5.268 15.062 1.00 90.94 183 PHE A C 1
ATOM 1512 O O . PHE A 1 183 ? -11.849 -5.117 13.864 1.00 90.94 183 PHE A O 1
ATOM 1519 N N . LEU A 1 184 ? -11.117 -5.488 15.956 1.00 92.38 184 LEU A N 1
ATOM 1520 C CA . LEU A 1 184 ? -9.697 -5.628 15.605 1.00 92.38 184 LEU A CA 1
ATOM 1521 C C . LEU A 1 184 ? -9.196 -7.067 15.783 1.00 92.38 184 LEU A C 1
ATOM 1523 O O . LEU A 1 184 ? -9.235 -7.631 16.871 1.00 92.38 184 LEU A O 1
ATOM 1527 N N . ASN A 1 185 ? -8.586 -7.635 14.750 1.00 91.50 185 ASN A N 1
ATOM 1528 C CA . ASN A 1 185 ? -7.795 -8.858 14.839 1.00 91.50 185 ASN A CA 1
ATOM 1529 C C . ASN A 1 185 ? -6.344 -8.564 14.473 1.00 91.50 185 ASN A C 1
ATOM 1531 O O . ASN A 1 185 ? -6.051 -8.300 13.307 1.00 91.50 185 ASN A O 1
ATOM 1535 N N . SER A 1 186 ? -5.431 -8.633 15.438 1.00 92.00 186 SER A N 1
ATOM 1536 C CA . SER A 1 186 ? -4.034 -8.284 15.211 1.00 92.00 186 SER A CA 1
ATOM 1537 C C . SER A 1 186 ? -3.039 -9.384 15.577 1.00 92.00 186 SER A C 1
ATOM 1539 O O . SER A 1 186 ? -3.252 -10.211 16.465 1.00 92.00 186 SER A O 1
ATOM 1541 N N . THR A 1 187 ? -1.921 -9.410 14.855 1.00 90.88 187 THR A N 1
ATOM 1542 C CA . THR A 1 187 ? -0.746 -10.236 15.151 1.00 90.88 187 THR A CA 1
ATOM 1543 C C . THR A 1 187 ? 0.496 -9.355 15.150 1.00 90.88 187 THR A C 1
ATOM 1545 O O . THR A 1 187 ? 0.726 -8.644 14.177 1.00 90.88 187 THR A O 1
ATOM 1548 N N . THR A 1 188 ? 1.297 -9.410 16.214 1.00 89.50 188 THR A N 1
ATOM 1549 C CA . THR A 1 188 ? 2.538 -8.633 16.347 1.00 89.50 188 THR A CA 1
ATOM 1550 C C . THR A 1 188 ? 3.755 -9.559 16.361 1.00 89.50 188 THR A C 1
ATOM 1552 O O . THR A 1 188 ? 3.792 -10.538 17.111 1.00 89.50 188 THR A O 1
ATOM 1555 N N . LEU A 1 189 ? 4.743 -9.264 15.515 1.00 90.38 189 LEU A N 1
ATOM 1556 C CA . LEU A 1 189 ? 5.974 -10.030 15.299 1.00 90.38 189 LEU A CA 1
ATOM 1557 C C . LEU A 1 189 ? 7.208 -9.124 15.463 1.00 90.38 189 LEU A C 1
ATOM 1559 O O . LEU A 1 189 ? 7.096 -7.905 15.382 1.00 90.38 189 LEU A O 1
ATOM 1563 N N . TRP A 1 190 ? 8.373 -9.711 15.740 1.00 85.88 190 TRP A N 1
ATOM 1564 C CA . TRP A 1 190 ? 9.710 -9.083 15.682 1.00 85.88 190 TRP A CA 1
ATOM 1565 C C . TRP A 1 190 ? 9.783 -7.580 16.004 1.00 85.88 190 TRP A C 1
ATOM 1567 O O . TRP A 1 190 ? 9.858 -6.729 15.122 1.00 85.88 190 TRP A O 1
ATOM 1577 N N . PHE A 1 191 ? 9.814 -7.250 17.298 1.00 90.50 191 PHE A N 1
ATOM 1578 C CA . PHE A 1 191 ? 9.985 -5.878 17.810 1.00 90.50 191 PHE A CA 1
ATOM 1579 C C . PHE A 1 191 ? 8.893 -4.871 17.412 1.00 90.50 191 PHE A C 1
ATOM 1581 O O . PHE A 1 191 ? 9.008 -3.701 17.767 1.00 90.50 191 PHE A O 1
ATOM 1588 N N . SER A 1 192 ? 7.834 -5.296 16.717 1.00 92.94 192 SER A N 1
ATOM 1589 C CA . SER A 1 192 ? 6.712 -4.416 16.394 1.00 92.94 192 SER A CA 1
ATOM 1590 C C . SER A 1 192 ? 5.920 -3.999 17.632 1.00 92.94 192 SER A C 1
ATOM 1592 O O . SER A 1 192 ? 5.976 -4.643 18.689 1.00 92.94 192 SER A O 1
ATOM 1594 N N . GLN A 1 193 ? 5.171 -2.910 17.497 1.00 92.69 193 GLN A N 1
ATOM 1595 C CA . GLN A 1 193 ? 4.393 -2.324 18.578 1.00 92.69 193 GLN A CA 1
ATOM 1596 C C . GLN A 1 193 ? 2.967 -2.017 18.125 1.00 92.69 193 GLN A C 1
ATOM 1598 O O . GLN A 1 193 ? 2.748 -1.367 17.105 1.00 92.69 193 GLN A O 1
ATOM 1603 N N . LEU A 1 194 ? 1.995 -2.460 18.919 1.00 92.31 194 LEU A N 1
ATOM 1604 C CA . LEU A 1 194 ? 0.591 -2.094 18.773 1.00 92.31 194 LEU A CA 1
ATOM 1605 C C . LEU A 1 194 ? 0.161 -1.259 19.977 1.00 92.31 194 LEU A C 1
ATOM 1607 O O . LEU A 1 194 ? 0.196 -1.735 21.111 1.00 92.31 194 LEU A O 1
ATOM 1611 N N . VAL A 1 195 ? -0.281 -0.034 19.729 1.00 92.94 195 VAL A N 1
ATOM 1612 C CA . VAL A 1 195 ? -0.898 0.838 20.724 1.00 92.94 195 VAL A CA 1
ATOM 1613 C C . VAL A 1 195 ? -2.403 0.822 20.495 1.00 92.94 195 VAL A C 1
ATOM 1615 O O . VAL A 1 195 ? -2.862 1.194 19.420 1.00 92.94 195 VAL A O 1
ATOM 1618 N N . ILE A 1 196 ? -3.174 0.395 21.492 1.00 88.94 196 ILE A N 1
ATOM 1619 C CA . ILE A 1 196 ? -4.638 0.453 21.463 1.00 88.94 196 ILE A CA 1
ATOM 1620 C C . ILE A 1 196 ? -5.072 1.616 22.352 1.00 88.94 196 ILE A C 1
ATOM 1622 O O . ILE A 1 196 ? -4.859 1.590 23.568 1.00 88.94 196 ILE A O 1
ATOM 1626 N N . ASN A 1 197 ? -5.656 2.634 21.728 1.00 87.69 197 ASN A N 1
ATOM 1627 C CA . ASN A 1 197 ? -6.246 3.787 22.388 1.00 87.69 197 ASN A CA 1
ATOM 1628 C C . ASN A 1 197 ? -7.711 3.452 22.679 1.00 87.69 197 ASN A C 1
ATOM 1630 O O . ASN A 1 197 ? -8.503 3.251 21.757 1.00 87.69 197 ASN A O 1
ATOM 1634 N N . ASN A 1 198 ? -8.067 3.352 23.957 1.00 67.94 198 ASN A N 1
ATOM 1635 C CA . ASN A 1 198 ? -9.435 3.062 24.369 1.00 67.94 198 ASN A CA 1
ATOM 1636 C C . ASN A 1 198 ? -10.190 4.361 24.663 1.00 67.94 198 ASN A C 1
ATOM 1638 O O . ASN A 1 198 ? -9.894 5.003 25.671 1.00 67.94 198 ASN A O 1
ATOM 1642 N N . PRO A 1 199 ? -11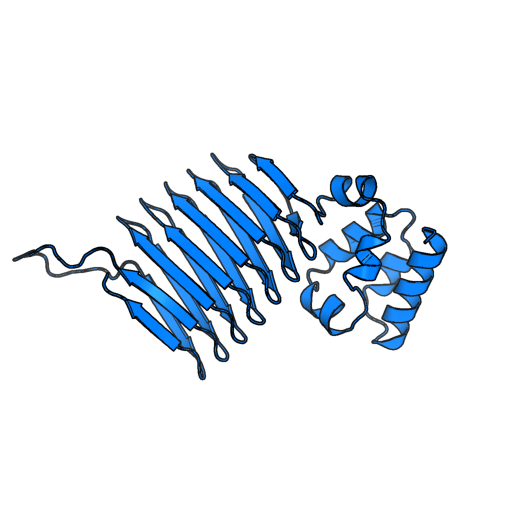.252 4.686 23.919 1.00 51.41 199 PRO A N 1
ATOM 1643 C CA . PRO A 1 199 ? -12.343 5.466 24.463 1.00 51.41 199 PRO A CA 1
ATOM 1644 C C . PRO A 1 199 ? -13.336 4.494 25.121 1.00 51.41 199 PRO A C 1
ATOM 1646 O O . PRO A 1 199 ? -14.163 3.885 24.458 1.00 51.41 199 PRO A O 1
ATOM 1649 N N . ILE A 1 200 ? -13.277 4.395 26.456 1.00 50.91 200 ILE A N 1
ATOM 1650 C CA . ILE A 1 200 ? -14.370 3.934 27.344 1.00 50.91 200 ILE A CA 1
ATOM 1651 C C . ILE A 1 200 ? -14.525 2.401 27.556 1.00 50.91 200 ILE A C 1
ATOM 1653 O O . ILE A 1 200 ? -15.263 1.705 26.870 1.00 50.91 200 ILE A O 1
ATOM 1657 N N . GLN A 1 201 ? -14.021 1.929 28.708 1.00 40.16 201 GLN A N 1
ATOM 1658 C CA . GLN A 1 201 ? -14.871 1.283 29.733 1.00 40.16 201 GLN A CA 1
ATOM 1659 C C . GLN A 1 201 ? -15.019 2.231 30.942 1.00 40.16 201 GLN A C 1
ATOM 1661 O O . GLN A 1 201 ? -14.635 1.933 32.067 1.00 40.16 201 GLN A O 1
ATOM 1666 N N . ALA A 1 202 ? -15.577 3.414 30.696 1.00 33.97 202 ALA A N 1
ATOM 1667 C CA . ALA A 1 202 ? -16.149 4.299 31.709 1.00 33.97 202 ALA A CA 1
ATOM 1668 C C . ALA A 1 202 ? -17.668 4.393 31.490 1.00 33.97 202 ALA A C 1
ATOM 1670 O O . ALA A 1 202 ? -18.233 5.468 31.333 1.00 33.97 202 ALA A O 1
ATOM 1671 N N . LEU A 1 203 ? -18.333 3.240 31.446 1.00 34.16 203 LEU A N 1
ATOM 1672 C CA . LEU A 1 203 ? -19.766 3.143 31.685 1.00 34.16 203 LEU A CA 1
ATOM 1673 C C . LEU A 1 203 ? -19.962 2.080 32.758 1.00 34.16 203 LEU A C 1
ATOM 1675 O O . LEU A 1 203 ? -19.673 0.899 32.570 1.00 34.16 203 LEU A O 1
ATOM 1679 N N . SER A 1 204 ? -20.414 2.536 33.921 1.00 34.06 204 SER A N 1
ATOM 1680 C CA . SER A 1 204 ? -20.906 1.695 34.997 1.00 34.06 204 SER A CA 1
ATOM 1681 C C . SER A 1 204 ? -22.078 0.854 34.487 1.00 34.06 204 SER A C 1
ATOM 1683 O O . SER A 1 204 ? -23.218 1.314 34.481 1.00 34.06 204 SER A O 1
ATOM 1685 N N . PHE A 1 205 ? -21.811 -0.382 34.079 1.00 34.09 205 PHE A N 1
ATOM 1686 C CA . PHE A 1 205 ? -22.844 -1.386 33.850 1.00 34.09 205 PHE A CA 1
ATOM 1687 C C . PHE A 1 205 ? -22.824 -2.389 34.999 1.00 34.09 205 PHE A C 1
ATOM 1689 O O . PHE A 1 205 ? -22.216 -3.457 34.934 1.00 34.09 205 PHE A O 1
ATOM 1696 N N . SER A 1 206 ? -23.528 -2.048 36.078 1.00 32.78 206 SER A N 1
ATOM 1697 C CA . SER A 1 206 ? -24.102 -3.076 36.934 1.00 32.78 206 SER A CA 1
ATOM 1698 C C . SER A 1 206 ? -25.097 -3.879 36.083 1.00 32.78 206 SER A C 1
ATOM 1700 O O . SER A 1 206 ? -26.130 -3.364 35.670 1.00 32.78 206 SER A O 1
ATOM 1702 N N . ASN A 1 207 ? -24.765 -5.151 35.835 1.00 32.41 207 ASN A N 1
ATOM 1703 C CA . ASN A 1 207 ? -25.633 -6.220 35.308 1.00 32.41 207 ASN A CA 1
ATOM 1704 C C . ASN A 1 207 ? -25.587 -6.592 33.813 1.00 32.41 207 ASN A C 1
ATOM 1706 O O . ASN A 1 207 ? -26.602 -7.042 33.291 1.00 32.41 207 ASN A O 1
ATOM 1710 N N . LEU A 1 208 ? -24.420 -6.603 33.162 1.00 32.34 208 LEU A N 1
ATOM 1711 C CA . LEU A 1 208 ? -24.205 -7.476 31.991 1.00 32.34 208 LEU A CA 1
ATOM 1712 C C . LEU A 1 208 ? -22.865 -8.220 32.101 1.00 32.34 208 LEU A C 1
ATOM 1714 O O . LEU A 1 208 ? -21.794 -7.704 31.795 1.00 32.34 208 LEU A O 1
ATOM 1718 N N . LYS A 1 209 ? -22.934 -9.477 32.557 1.00 30.61 209 LYS A N 1
ATOM 1719 C CA . LYS A 1 209 ? -21.859 -10.469 32.414 1.00 30.61 209 LYS A CA 1
ATOM 1720 C C . LYS A 1 209 ? -21.736 -10.830 30.930 1.00 30.61 209 LYS A C 1
ATOM 1722 O O . LYS A 1 209 ? -22.471 -11.703 30.486 1.00 30.61 209 LYS A O 1
ATOM 1727 N N . ASN A 1 210 ? -20.888 -10.113 30.192 1.00 33.16 210 ASN A N 1
ATOM 1728 C CA . ASN A 1 210 ? -20.127 -10.541 29.003 1.00 33.16 210 ASN A CA 1
ATOM 1729 C C . ASN A 1 210 ? -19.643 -9.290 28.249 1.00 33.16 210 ASN A C 1
ATOM 1731 O O . ASN A 1 210 ? -20.208 -8.917 27.225 1.00 33.16 210 ASN A O 1
ATOM 1735 N N . SER A 1 211 ? -18.596 -8.629 28.747 1.00 36.53 211 SER A N 1
ATOM 1736 C CA . SER A 1 211 ? -17.832 -7.691 27.921 1.00 36.53 211 SER A CA 1
ATOM 1737 C C . SER A 1 211 ? -17.068 -8.507 26.875 1.00 36.53 211 SER A C 1
ATOM 1739 O O . SER A 1 211 ? -16.042 -9.116 27.190 1.00 36.53 211 SER A O 1
ATOM 1741 N N . ILE A 1 212 ? -17.584 -8.595 25.651 1.00 46.53 212 ILE A N 1
ATOM 1742 C CA . ILE A 1 212 ? -16.789 -9.097 24.531 1.00 46.53 212 ILE A CA 1
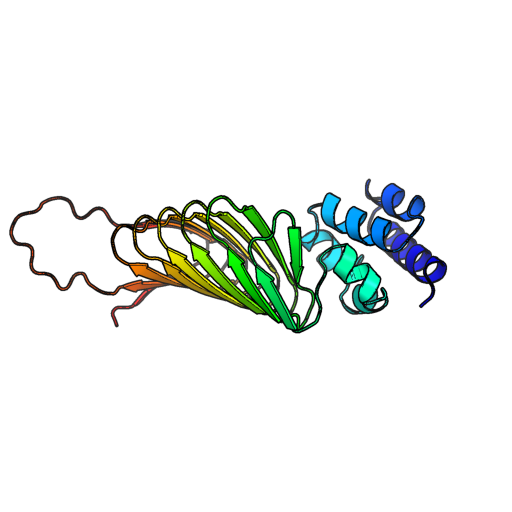ATOM 1743 C C . ILE A 1 212 ? -15.709 -8.038 24.305 1.00 46.53 212 ILE A C 1
ATOM 1745 O O . ILE A 1 212 ? -16.021 -6.879 24.056 1.00 46.53 212 ILE A O 1
ATOM 1749 N N . ASN A 1 213 ? -14.438 -8.403 24.475 1.00 61.72 213 ASN A N 1
ATOM 1750 C CA . ASN A 1 213 ? -13.357 -7.548 24.004 1.00 61.72 213 ASN A CA 1
ATOM 1751 C C . ASN A 1 213 ? -13.533 -7.428 22.488 1.00 61.72 213 ASN A C 1
ATOM 1753 O O . ASN A 1 213 ? -13.466 -8.441 21.789 1.00 61.72 213 ASN A O 1
ATOM 1757 N N . ASN A 1 214 ? -13.736 -6.212 21.986 1.00 72.50 214 ASN A N 1
ATOM 1758 C CA . ASN A 1 214 ? -13.892 -5.912 20.559 1.00 72.50 214 ASN A CA 1
ATOM 1759 C C . ASN A 1 214 ? -12.570 -6.065 19.776 1.00 72.50 214 ASN A C 1
ATOM 1761 O O . ASN A 1 214 ? -12.365 -5.508 18.700 1.00 72.50 214 ASN A O 1
ATOM 1765 N N . HIS A 1 215 ? -11.639 -6.848 20.317 1.00 73.88 215 HIS A N 1
ATOM 1766 C CA . HIS A 1 215 ? -10.359 -7.130 19.717 1.00 73.88 215 HIS A CA 1
ATOM 1767 C C . HIS A 1 215 ? -9.799 -8.485 20.145 1.00 73.88 215 HIS A C 1
ATOM 1769 O O . HIS A 1 215 ? -10.025 -8.988 21.248 1.00 73.88 215 HIS A O 1
ATOM 1775 N N . LYS A 1 216 ? -8.988 -9.057 19.260 1.00 79.25 216 LYS A N 1
ATOM 1776 C CA . LYS A 1 216 ? -8.150 -10.230 19.498 1.00 79.25 216 LYS A CA 1
ATOM 1777 C C . LYS A 1 216 ? -6.728 -9.903 19.062 1.00 79.25 216 LYS A C 1
ATOM 1779 O O . LYS A 1 216 ? -6.519 -9.574 17.900 1.00 79.25 216 LYS A O 1
ATOM 1784 N N . VAL A 1 217 ? -5.757 -10.063 19.962 1.00 74.75 217 VAL A N 1
ATOM 1785 C CA . VAL A 1 217 ? -4.334 -9.851 19.649 1.00 74.75 217 VAL A CA 1
ATOM 1786 C C . VAL A 1 217 ? -3.521 -11.107 19.922 1.00 74.75 217 VAL A C 1
ATOM 1788 O O . VAL A 1 217 ? -3.684 -11.750 20.959 1.00 74.75 217 VAL A O 1
ATOM 1791 N N . ILE A 1 218 ? -2.627 -11.443 18.996 1.00 77.88 218 ILE A N 1
ATOM 1792 C CA . ILE A 1 218 ? -1.622 -12.495 19.151 1.00 77.88 218 ILE A CA 1
ATOM 1793 C C . ILE A 1 218 ? -0.236 -11.848 19.139 1.00 77.88 218 ILE A C 1
ATOM 1795 O O . ILE A 1 218 ? 0.194 -11.319 18.117 1.00 77.88 218 ILE A O 1
ATOM 1799 N N . THR A 1 219 ? 0.482 -11.933 20.255 1.00 75.94 219 THR A N 1
ATOM 1800 C CA . THR A 1 219 ? 1.857 -11.426 20.382 1.00 75.94 219 THR A CA 1
ATOM 1801 C C . THR A 1 219 ? 2.862 -12.548 20.204 1.00 75.94 219 THR A C 1
ATOM 1803 O O . THR A 1 219 ? 2.710 -13.617 20.801 1.00 75.94 219 THR A O 1
ATOM 1806 N N . LYS A 1 220 ? 3.910 -12.302 19.418 1.00 74.44 220 LYS A N 1
ATOM 1807 C CA . LYS A 1 220 ? 5.075 -13.186 19.321 1.00 74.44 220 LYS A CA 1
ATOM 1808 C C . LYS A 1 220 ? 6.377 -12.412 19.504 1.00 74.44 220 LYS A C 1
ATOM 1810 O O . LYS A 1 220 ? 6.463 -11.217 19.215 1.00 74.44 220 LYS A O 1
ATOM 1815 N N . ASP A 1 221 ? 7.401 -13.125 19.956 1.00 80.12 221 ASP A N 1
ATOM 1816 C CA . ASP A 1 221 ? 8.768 -12.622 20.106 1.00 80.12 221 ASP A CA 1
ATOM 1817 C C . ASP A 1 221 ? 8.855 -11.372 21.004 1.00 80.12 221 ASP A C 1
ATOM 1819 O O . ASP A 1 221 ? 8.167 -11.278 22.016 1.00 80.12 221 ASP A O 1
ATOM 1823 N N . LYS A 1 222 ? 9.726 -10.414 20.666 1.00 79.19 222 LYS A N 1
ATOM 1824 C CA . LYS A 1 222 ? 9.961 -9.179 21.438 1.00 79.19 222 LYS A CA 1
ATOM 1825 C C . LYS A 1 222 ? 8.979 -8.041 21.105 1.00 79.19 222 LYS A C 1
ATOM 1827 O O . LYS A 1 222 ? 9.309 -6.879 21.331 1.00 79.19 222 LYS A O 1
ATOM 1832 N N . SER A 1 223 ? 7.825 -8.350 20.511 1.00 82.31 223 SER A N 1
ATOM 1833 C CA . SER A 1 223 ? 6.807 -7.342 20.184 1.00 82.31 223 SER A CA 1
ATOM 1834 C C . SER A 1 223 ? 6.040 -6.871 21.428 1.00 82.31 223 SER A C 1
ATOM 1836 O O . SER A 1 223 ? 6.052 -7.537 22.466 1.00 82.31 223 SER A O 1
ATOM 1838 N N . GLN A 1 224 ? 5.407 -5.699 21.346 1.00 81.56 224 GLN A N 1
ATOM 1839 C CA . GLN A 1 224 ? 4.721 -5.065 22.478 1.00 81.56 224 GLN A CA 1
ATOM 1840 C C . GLN A 1 224 ? 3.277 -4.692 22.139 1.00 81.56 224 GLN A C 1
ATOM 1842 O O . GLN A 1 224 ? 2.975 -4.262 21.027 1.00 81.56 224 GLN A O 1
ATOM 1847 N N . ILE A 1 225 ? 2.402 -4.805 23.141 1.00 82.81 225 ILE A N 1
ATOM 1848 C CA . ILE A 1 225 ? 1.061 -4.221 23.122 1.00 82.81 225 ILE A CA 1
ATOM 1849 C C . ILE A 1 225 ? 0.986 -3.201 24.250 1.00 82.81 225 ILE A C 1
ATOM 1851 O O . ILE A 1 225 ? 1.272 -3.527 25.403 1.00 82.81 225 ILE A O 1
ATOM 1855 N N . ILE A 1 226 ? 0.579 -1.982 23.918 1.00 84.44 226 ILE A N 1
ATOM 1856 C CA . ILE A 1 226 ? 0.412 -0.886 24.864 1.00 84.44 226 ILE A CA 1
ATOM 1857 C C . ILE A 1 226 ? -1.057 -0.478 24.846 1.00 84.44 226 ILE A C 1
ATOM 1859 O O . ILE A 1 226 ? -1.590 -0.104 23.807 1.00 84.44 226 ILE A O 1
ATOM 1863 N N . TYR A 1 227 ? -1.707 -0.526 26.004 1.00 83.12 227 TYR A N 1
ATOM 1864 C CA . TYR A 1 227 ? -3.053 0.012 26.175 1.00 83.12 227 TYR A CA 1
ATOM 1865 C C . TYR A 1 227 ? -2.950 1.426 26.742 1.00 83.12 227 TYR A C 1
ATOM 1867 O O . TYR A 1 227 ? -2.343 1.618 27.799 1.00 83.12 227 TYR A O 1
ATOM 1875 N N . LYS A 1 228 ? -3.524 2.407 26.042 1.00 82.25 228 LYS A N 1
ATOM 1876 C CA . LYS A 1 228 ? -3.629 3.792 26.510 1.00 82.25 228 LYS A CA 1
ATOM 1877 C C . LYS A 1 228 ? -5.084 4.098 26.853 1.00 82.25 228 LYS A C 1
ATOM 1879 O O . LYS A 1 228 ? -5.978 3.878 26.037 1.00 82.25 228 LYS A O 1
ATOM 1884 N N . ASN A 1 229 ? -5.291 4.604 28.065 1.00 68.94 229 ASN A N 1
ATOM 1885 C CA . ASN A 1 229 ? -6.524 5.280 28.443 1.00 68.94 229 ASN A CA 1
ATOM 1886 C C . ASN A 1 229 ? -6.268 6.772 28.221 1.00 68.94 229 ASN A C 1
ATOM 1888 O O . ASN A 1 229 ? -5.350 7.311 28.845 1.00 68.94 229 ASN A O 1
ATOM 1892 N N . GLU A 1 230 ? -7.014 7.393 27.312 1.00 55.12 230 GLU A N 1
ATOM 1893 C CA . GLU A 1 230 ? -7.051 8.856 27.170 1.00 55.12 230 GLU A CA 1
ATOM 1894 C C . GLU A 1 230 ? -8.195 9.443 28.002 1.00 55.12 230 GLU A C 1
ATOM 1896 O O . GLU A 1 230 ? -9.277 8.811 28.057 1.00 55.12 230 GLU A O 1
#

pLDDT: mean 86.64, std 15.26, range [30.61, 98.75]

Secondary structure (DSSP, 8-state):
--HHHHHHHHHHHHHHH---TTHHHHHH--SHHHHHHHHHHH--HHHHHHTTSS-HHHHHHS-HHHHHHTTEESSEEEEES--EEEEE-TT-EEEEEE-TT-EEEEEE-TT-EEEEEE-TT-EEEEEE-TT-EEEEEE-TT-EEEEEE-TT-EEEEEE-TT-EEEEEE-TT-EEEEEE-TT-EEEEEE-TT-EEEEEE----S--TT------SEEEEE-TT-EEEEEE-

Organism: NCBI:txid2509004

Radius of gyration: 19.84 Å; chains: 1; bounding box: 50×31×62 Å